Protein AF-A0A1S9CZ42-F1 (afdb_monomer_lite)

Secondary structure (DSSP, 8-state):
----EEEEE-BTTHHHH--HHHHHHHHTTT---HHHHHHHHHHHT--EEETTEEE---SS--TT-TTHHHHHHHHHHHHHHHHHHTT-EEEEETTEEEEEESSHHHHHHHHHHHHHHHHHHS-PPB-TTT-EEEE---S-----HHHHHHHHHHHHHHT-TT----HHHHHHHHHHHHHHHHHHHTT----TTHHHHHHHHHHHHHHHHHHH--SHHHHHHHHHHTT--HHHHHHHHH--S-HHHHTTSHHHHHHS-HHHHHHTTPPPHHHHHHHHTT--

Radius of gyration: 27.37 Å; chains: 1; bounding box: 54×50×71 Å

pLDDT: mean 89.76, std 6.37, range [54.25, 96.5]

Structure (mmCIF, N/CA/C/O backbone):
data_AF-A0A1S9CZ42-F1
#
_entry.id   AF-A0A1S9CZ42-F1
#
loop_
_atom_site.group_PDB
_atom_site.id
_atom_site.type_symbol
_atom_site.label_atom_id
_atom_site.label_alt_id
_atom_site.label_comp_id
_atom_site.label_asym_id
_atom_site.label_entity_id
_atom_site.label_seq_id
_atom_site.pdbx_PDB_ins_code
_atom_site.Cartn_x
_atom_site.Cartn_y
_atom_site.Cartn_z
_atom_site.occupancy
_atom_site.B_iso_or_equiv
_atom_site.auth_seq_id
_atom_site.auth_comp_id
_atom_site.auth_asym_id
_atom_site.auth_atom_id
_atom_site.pdbx_PDB_model_num
ATOM 1 N N . MET A 1 1 ? -21.550 24.509 8.557 1.00 54.25 1 MET A N 1
ATOM 2 C CA . MET A 1 1 ? -20.099 24.356 8.834 1.00 54.25 1 MET A CA 1
ATOM 3 C C . MET A 1 1 ? -19.725 22.879 8.760 1.00 54.25 1 MET A C 1
ATOM 5 O O . MET A 1 1 ? -20.242 22.100 9.554 1.00 54.25 1 MET A O 1
ATOM 9 N N . GLY A 1 2 ? -18.919 22.485 7.769 1.00 78.19 2 GLY A N 1
ATOM 10 C CA . GLY A 1 2 ? -18.516 21.085 7.559 1.00 78.19 2 GLY A CA 1
ATOM 11 C C . GLY A 1 2 ? -17.470 20.588 8.565 1.00 78.19 2 GLY A C 1
ATOM 12 O O . GLY A 1 2 ? -16.876 21.381 9.295 1.00 78.19 2 GLY A O 1
ATOM 13 N N . TYR A 1 3 ? -17.237 19.276 8.587 1.00 83.81 3 TYR A N 1
ATOM 14 C CA . TYR A 1 3 ? -16.175 18.646 9.372 1.00 83.81 3 TYR A CA 1
ATOM 15 C C . TYR A 1 3 ? -14.825 18.909 8.695 1.00 83.81 3 TYR A C 1
ATOM 17 O O . TYR A 1 3 ? -14.556 18.373 7.626 1.00 83.81 3 TYR A O 1
ATOM 25 N N . ARG A 1 4 ? -14.019 19.811 9.268 1.00 88.06 4 ARG A N 1
ATOM 26 C CA . ARG A 1 4 ? -12.732 20.265 8.696 1.00 88.06 4 ARG A CA 1
ATOM 27 C C . ARG A 1 4 ? -11.513 19.758 9.466 1.00 88.06 4 ARG A C 1
ATOM 29 O O . ARG A 1 4 ? -10.381 20.103 9.127 1.00 88.06 4 ARG A O 1
ATOM 36 N N . PHE A 1 5 ? -11.751 18.982 10.512 1.00 91.06 5 PHE A N 1
ATOM 37 C CA . PHE A 1 5 ? -10.736 18.418 11.381 1.00 91.06 5 PHE A CA 1
ATOM 38 C C . PHE A 1 5 ? -11.054 16.943 11.602 1.00 91.06 5 PHE A C 1
ATOM 40 O O . PHE A 1 5 ? -12.220 16.544 11.565 1.00 91.06 5 PHE A O 1
ATOM 47 N N . ALA A 1 6 ? -10.025 16.147 11.836 1.00 91.75 6 ALA A N 1
ATOM 48 C CA . ALA A 1 6 ? -10.154 14.750 12.190 1.00 91.75 6 ALA A CA 1
ATOM 49 C C . ALA A 1 6 ? -9.247 14.440 13.377 1.00 91.75 6 ALA A C 1
ATOM 51 O O . ALA A 1 6 ? -8.150 14.982 13.486 1.00 91.75 6 ALA A O 1
ATOM 52 N N . VAL A 1 7 ? -9.730 13.595 14.275 1.00 92.88 7 VAL A N 1
ATOM 53 C CA . VAL A 1 7 ? -8.924 12.967 15.313 1.00 92.88 7 VAL A CA 1
ATOM 54 C C . VAL A 1 7 ? -8.452 11.645 14.736 1.00 92.88 7 VAL A C 1
ATOM 56 O O . VAL A 1 7 ? -9.277 10.778 14.459 1.00 92.88 7 VAL A O 1
ATOM 59 N N . ASP A 1 8 ? -7.153 11.549 14.503 1.00 91.88 8 ASP A N 1
ATOM 60 C CA . ASP A 1 8 ? -6.461 10.344 14.064 1.00 91.88 8 ASP A CA 1
ATOM 61 C C . ASP A 1 8 ? -5.954 9.623 15.318 1.00 91.88 8 ASP A C 1
ATOM 63 O O . ASP A 1 8 ? -5.197 10.217 16.095 1.00 91.88 8 ASP A O 1
ATOM 67 N N . LEU A 1 9 ? -6.455 8.416 15.579 1.00 90.06 9 LEU A N 1
ATOM 68 C CA . LEU A 1 9 ? -6.114 7.597 16.743 1.00 90.06 9 LEU A CA 1
ATOM 69 C C . LEU A 1 9 ? -5.414 6.317 16.279 1.00 90.06 9 LEU A C 1
ATOM 71 O O . LEU A 1 9 ? -5.989 5.540 15.522 1.00 90.06 9 LEU A O 1
ATOM 75 N N . ASP A 1 10 ? -4.207 6.098 16.799 1.00 88.94 10 ASP A N 1
ATOM 76 C CA . ASP A 1 10 ? -3.369 4.916 16.559 1.00 88.94 10 ASP A CA 1
ATOM 77 C C . ASP A 1 10 ? -3.185 4.165 17.885 1.00 88.94 10 ASP A C 1
ATOM 79 O O . ASP A 1 10 ? -2.928 4.773 18.933 1.00 88.94 10 ASP A O 1
ATOM 83 N N . LEU A 1 11 ? -3.351 2.843 17.858 1.00 87.31 11 LEU A N 1
ATOM 84 C CA . LEU A 1 11 ? -3.197 1.977 19.026 1.00 87.31 11 LEU A CA 1
ATOM 85 C C . LEU A 1 11 ? -1.766 1.437 19.092 1.00 87.31 11 LEU A C 1
ATOM 87 O O . LEU A 1 11 ? -1.229 0.898 18.126 1.00 87.31 11 LEU A O 1
ATOM 91 N N . GLU A 1 12 ? -1.126 1.543 20.256 1.00 86.06 12 GLU A N 1
ATOM 92 C CA . GLU A 1 12 ? 0.259 1.105 20.399 1.00 86.06 12 GLU A CA 1
ATOM 93 C C . GLU A 1 12 ? 0.336 -0.423 20.460 1.00 86.06 12 GLU A C 1
ATOM 95 O O . GLU A 1 12 ? -0.157 -1.029 21.414 1.00 86.06 12 GLU A O 1
ATOM 100 N N . LYS A 1 13 ? 0.996 -1.039 19.466 1.00 83.19 13 LYS A N 1
ATOM 101 C CA . LYS A 1 13 ? 1.203 -2.497 19.386 1.00 83.19 13 LYS A CA 1
ATOM 102 C C . LYS A 1 13 ? -0.091 -3.265 19.668 1.00 83.19 13 LYS A C 1
ATOM 104 O O . LYS A 1 13 ? -0.129 -4.143 20.528 1.00 83.19 13 LYS A O 1
ATOM 109 N N . PHE A 1 14 ? -1.159 -2.894 18.960 1.00 84.94 14 PHE A N 1
ATOM 110 C CA . PHE A 1 14 ? -2.518 -3.355 19.232 1.00 84.94 14 PHE A CA 1
ATOM 111 C C . PHE A 1 14 ? -2.604 -4.870 19.457 1.00 84.94 14 PHE A C 1
ATOM 113 O O . PHE A 1 14 ? -3.040 -5.300 20.523 1.00 84.94 14 PHE A O 1
ATOM 120 N N . PHE A 1 15 ? -2.112 -5.669 18.505 1.00 84.69 15 PHE A N 1
ATOM 121 C CA . PHE A 1 15 ? -2.164 -7.129 18.588 1.00 84.69 15 PHE A CA 1
ATOM 122 C C . PHE A 1 15 ? -1.335 -7.710 19.735 1.00 84.69 15 PHE A C 1
ATOM 124 O O . PHE A 1 15 ? -1.683 -8.783 20.199 1.00 84.69 15 PHE A O 1
ATOM 131 N N . ASP A 1 16 ? -0.311 -7.025 20.240 1.00 85.31 16 ASP A N 1
ATOM 132 C CA . ASP A 1 16 ? 0.538 -7.533 21.329 1.00 85.31 16 ASP A CA 1
ATOM 133 C C . ASP A 1 16 ? -0.028 -7.189 22.715 1.00 85.31 16 ASP A C 1
ATOM 135 O O . ASP A 1 16 ? 0.375 -7.761 23.723 1.00 85.31 16 ASP A O 1
ATOM 139 N N . ARG A 1 17 ? -0.963 -6.233 22.786 1.00 86.62 17 ARG A N 1
ATOM 140 C CA . ARG A 1 17 ? -1.503 -5.700 24.048 1.00 86.62 17 ARG A CA 1
ATOM 141 C C . ARG A 1 17 ? -2.961 -6.065 24.309 1.00 86.62 17 ARG A C 1
ATOM 143 O O . ARG A 1 17 ? -3.532 -5.617 25.301 1.00 86.62 17 ARG A O 1
ATOM 150 N N . VAL A 1 18 ? -3.576 -6.877 23.450 1.00 88.44 18 VAL A N 1
ATOM 151 C CA . VAL A 1 18 ? -4.958 -7.335 23.651 1.00 88.44 18 VAL A CA 1
ATOM 152 C C . VAL A 1 18 ? -5.071 -8.151 24.938 1.00 88.44 18 VAL A C 1
ATOM 154 O O . VAL A 1 18 ? -4.461 -9.207 25.074 1.00 88.44 18 VAL A O 1
ATOM 157 N N . ASN A 1 19 ? -5.902 -7.703 25.876 1.00 90.38 19 ASN A N 1
ATOM 158 C CA . ASN A 1 19 ? -6.179 -8.466 27.086 1.00 90.38 19 ASN A CA 1
ATOM 159 C C . ASN A 1 19 ? -7.124 -9.647 26.785 1.00 90.38 19 ASN A C 1
ATOM 161 O O . ASN A 1 19 ? -8.234 -9.446 26.279 1.00 90.38 19 ASN A O 1
ATOM 165 N N . HIS A 1 20 ? -6.694 -10.872 27.111 1.00 90.12 20 HIS A N 1
ATOM 166 C CA . HIS A 1 20 ? -7.453 -12.095 26.816 1.00 90.12 20 HIS A CA 1
ATOM 167 C C . HIS A 1 20 ? -8.804 -12.135 27.521 1.00 90.12 20 HIS A C 1
ATOM 169 O O . HIS A 1 20 ? -9.788 -12.507 26.891 1.00 90.12 20 HIS A O 1
ATOM 175 N N . ASP A 1 21 ? -8.883 -11.728 28.786 1.00 90.44 21 ASP A N 1
ATOM 176 C CA . ASP A 1 21 ? -10.130 -11.786 29.555 1.00 90.44 21 ASP A CA 1
ATOM 177 C C . ASP A 1 21 ? -11.167 -10.812 29.002 1.00 90.44 21 ASP A C 1
ATOM 179 O O . ASP A 1 21 ? -12.329 -11.174 28.809 1.00 90.44 21 ASP A O 1
ATOM 183 N N . VAL A 1 22 ? -10.737 -9.585 28.683 1.00 92.25 22 VAL A N 1
ATOM 184 C CA . VAL A 1 22 ? -11.605 -8.574 28.062 1.00 92.25 22 VAL A CA 1
ATOM 185 C C . VAL A 1 22 ? -12.129 -9.094 26.726 1.00 92.25 22 VAL A C 1
ATOM 187 O O . VAL A 1 22 ? -13.339 -9.076 26.501 1.00 92.25 22 VAL A O 1
ATOM 190 N N . LEU A 1 23 ? -11.246 -9.608 25.865 1.00 92.50 23 LEU A N 1
ATOM 191 C CA . LEU A 1 23 ? -11.623 -10.163 24.566 1.00 92.50 23 LEU A CA 1
ATOM 192 C C . LEU A 1 23 ? -12.580 -11.356 24.709 1.00 92.50 23 LEU A C 1
ATOM 194 O O . LEU A 1 23 ? -13.637 -11.379 24.078 1.00 92.50 23 LEU A O 1
ATOM 198 N N . MET A 1 24 ? -12.253 -12.325 25.564 1.00 93.94 24 MET A N 1
ATOM 199 C CA . MET A 1 24 ? -13.070 -13.522 25.773 1.00 93.94 24 MET A CA 1
ATOM 200 C C . MET A 1 24 ? -14.442 -13.181 26.352 1.00 93.94 24 MET A C 1
ATOM 202 O O . MET A 1 24 ? -15.440 -13.760 25.921 1.00 93.94 24 MET A O 1
ATOM 206 N N . ALA A 1 25 ? -14.530 -12.186 27.240 1.00 93.38 25 ALA A N 1
ATOM 207 C CA . ALA A 1 25 ? -15.806 -11.676 27.729 1.00 93.38 25 ALA A CA 1
ATOM 208 C C . ALA A 1 25 ? -16.670 -11.092 26.598 1.00 93.38 25 ALA A C 1
ATOM 210 O O . ALA A 1 25 ? -17.892 -11.220 26.639 1.00 93.38 25 ALA A O 1
ATOM 211 N N . ARG A 1 26 ? -16.070 -10.476 25.566 1.00 93.94 26 ARG A N 1
ATOM 212 C CA . ARG A 1 26 ? -16.799 -9.986 24.379 1.00 93.94 26 ARG A CA 1
ATOM 213 C C . ARG A 1 26 ? -17.257 -11.116 23.471 1.00 93.94 26 ARG A C 1
ATOM 215 O O . ARG A 1 26 ? -18.418 -11.118 23.067 1.00 93.94 26 ARG A O 1
ATOM 222 N N . VAL A 1 27 ? -16.393 -12.094 23.209 1.00 94.25 27 VAL A N 1
ATOM 223 C CA . VAL A 1 27 ? -16.747 -13.283 22.416 1.00 94.25 27 VAL A CA 1
ATOM 224 C C . VAL A 1 27 ? -17.914 -14.035 23.072 1.00 94.25 27 VAL A C 1
ATOM 226 O O . VAL A 1 27 ? -18.896 -14.370 22.402 1.00 94.25 27 VAL A O 1
ATOM 229 N N . ALA A 1 28 ? -17.872 -14.201 24.397 1.00 94.88 28 ALA A N 1
ATOM 230 C CA . ALA A 1 28 ? -18.898 -14.893 25.177 1.00 94.88 28 ALA A CA 1
ATOM 231 C C . ALA A 1 28 ? -20.284 -14.215 25.153 1.00 94.88 28 ALA A C 1
ATOM 233 O O . ALA A 1 28 ? -21.290 -14.857 25.452 1.00 94.88 28 ALA A O 1
ATOM 234 N N . ARG A 1 29 ? -20.388 -12.937 24.749 1.00 94.56 29 ARG A N 1
ATOM 235 C CA . ARG A 1 29 ? -21.693 -12.263 24.576 1.00 94.56 29 ARG A CA 1
ATOM 236 C C . ARG A 1 29 ? -22.527 -12.873 23.450 1.00 94.56 29 ARG A C 1
ATOM 238 O O . ARG A 1 29 ? -23.751 -12.755 23.467 1.00 94.56 29 ARG A O 1
ATOM 245 N N . LYS A 1 30 ? -21.873 -13.458 22.444 1.00 93.81 30 LYS A N 1
ATOM 246 C CA . LYS A 1 30 ? -22.525 -14.032 21.257 1.00 93.81 30 LYS A CA 1
ATOM 247 C C . LYS A 1 30 ? -22.338 -15.542 21.167 1.00 93.81 30 LYS A C 1
ATOM 249 O O . LYS A 1 30 ? -23.269 -16.234 20.769 1.00 93.81 30 LYS A O 1
ATOM 254 N N . VAL A 1 31 ? -21.177 -16.055 21.564 1.00 93.62 31 VAL A N 1
ATOM 255 C CA . VAL A 1 31 ? -20.874 -17.489 21.554 1.00 93.62 31 VAL A CA 1
ATOM 256 C C . VAL A 1 31 ? -21.128 -18.066 22.943 1.00 93.62 31 VAL A C 1
ATOM 258 O O . VAL A 1 31 ? -20.457 -17.689 23.897 1.00 93.62 31 VAL A O 1
ATOM 261 N N . ARG A 1 32 ? -22.089 -18.990 23.058 1.00 93.94 32 ARG A N 1
ATOM 262 C CA . ARG A 1 32 ? -22.414 -19.676 24.326 1.00 93.94 32 ARG A CA 1
ATOM 263 C C . ARG A 1 32 ? -21.742 -21.043 24.479 1.00 93.94 32 ARG A C 1
ATOM 265 O O . ARG A 1 32 ? -21.732 -21.589 25.579 1.00 93.94 32 ARG A O 1
ATOM 272 N N . ASP A 1 33 ? -21.197 -21.595 23.396 1.00 96.50 33 ASP A N 1
ATOM 273 C CA . ASP A 1 33 ? -20.513 -22.887 23.414 1.00 96.50 33 ASP A CA 1
ATOM 274 C C . ASP A 1 33 ? -19.209 -22.805 24.223 1.00 96.50 33 ASP A C 1
ATOM 276 O O . ASP A 1 33 ? -18.236 -22.155 23.829 1.00 96.50 33 ASP A O 1
ATOM 280 N N . LYS A 1 34 ? -19.191 -23.503 25.362 1.00 94.06 34 LYS A N 1
ATOM 281 C CA . LYS A 1 34 ? -18.045 -23.556 26.273 1.00 94.06 34 LYS A CA 1
ATOM 282 C C . LYS A 1 34 ? -16.832 -24.253 25.653 1.00 94.06 34 LYS A C 1
ATOM 284 O O . LYS A 1 34 ? -15.707 -23.872 25.972 1.00 94.06 34 LYS A O 1
ATOM 289 N N . CYS A 1 35 ? -17.033 -25.239 24.777 1.00 95.19 35 CYS A N 1
ATOM 290 C CA . CYS A 1 35 ? -15.940 -25.952 24.119 1.00 95.19 35 CYS A CA 1
ATOM 291 C C . CYS A 1 35 ? -15.188 -25.014 23.171 1.00 95.19 35 CYS A C 1
ATOM 293 O O . CYS A 1 35 ? -13.964 -24.880 23.264 1.00 95.19 35 CYS A O 1
ATOM 295 N N . LEU A 1 36 ? -15.931 -24.290 22.329 1.00 94.00 36 LEU A N 1
ATOM 296 C CA . LEU A 1 36 ? -15.366 -23.306 21.410 1.00 94.00 36 LEU A CA 1
ATOM 297 C C . LEU A 1 36 ? -14.672 -22.158 22.156 1.00 94.00 36 LEU A C 1
ATOM 299 O O . LEU A 1 36 ? -13.548 -21.798 21.811 1.00 94.00 36 LEU A O 1
ATOM 303 N N . LEU A 1 37 ? -15.284 -21.623 23.218 1.00 94.19 37 LEU A N 1
ATOM 304 C CA . LEU A 1 37 ? -14.639 -20.607 24.061 1.00 94.19 37 LEU A CA 1
ATOM 305 C C . LEU A 1 37 ? -13.336 -21.133 24.687 1.00 94.19 37 LEU A C 1
ATOM 307 O O . LEU A 1 37 ? -12.324 -20.432 24.695 1.00 94.19 37 LEU A O 1
ATOM 311 N N . GLY A 1 38 ? -13.330 -22.383 25.157 1.00 92.88 38 GLY A N 1
ATOM 312 C CA . GLY A 1 38 ? -12.131 -23.042 25.673 1.00 92.88 38 GLY A CA 1
ATOM 313 C C . GLY A 1 38 ? -11.047 -23.237 24.608 1.00 92.88 38 GLY A C 1
ATOM 314 O O . GLY A 1 38 ? -9.859 -23.125 24.910 1.00 92.88 38 GLY A O 1
ATOM 315 N N . LEU A 1 39 ? -11.427 -23.504 23.356 1.00 92.88 39 LEU A N 1
ATOM 316 C CA . LEU A 1 39 ? -10.493 -23.606 22.235 1.00 92.88 39 LEU A CA 1
ATOM 317 C C . LEU A 1 39 ? -9.872 -22.248 21.888 1.00 92.88 39 LEU A C 1
ATOM 319 O O . LEU A 1 39 ? -8.650 -22.149 21.816 1.00 92.88 39 LEU A O 1
ATOM 323 N N . ILE A 1 40 ? -10.687 -21.200 21.741 1.00 91.19 40 ILE A N 1
ATOM 324 C CA . ILE A 1 40 ? -10.206 -19.840 21.445 1.00 91.19 40 ILE A CA 1
ATOM 325 C C . ILE A 1 40 ? -9.288 -19.347 22.569 1.00 91.19 40 ILE A C 1
ATOM 327 O O . ILE A 1 40 ? -8.209 -18.825 22.302 1.00 91.19 40 ILE A O 1
ATOM 331 N N . GLY A 1 41 ? -9.663 -19.574 23.830 1.00 89.75 41 GLY A N 1
ATOM 332 C CA . GLY A 1 41 ? -8.830 -19.203 24.972 1.00 89.75 41 GLY A CA 1
ATOM 333 C C . GLY A 1 41 ? -7.483 -19.933 24.995 1.00 89.75 41 GLY A C 1
ATOM 334 O O . GLY A 1 41 ? -6.461 -19.319 25.289 1.00 89.75 41 GLY A O 1
ATOM 335 N N . ARG A 1 42 ? -7.453 -21.231 24.656 1.00 88.69 42 ARG A N 1
ATOM 336 C CA . ARG A 1 42 ? -6.195 -21.985 24.506 1.00 88.69 42 ARG A CA 1
ATOM 337 C C . ARG A 1 42 ? -5.348 -21.461 23.351 1.00 88.69 42 ARG A C 1
ATOM 339 O O . ARG A 1 42 ? -4.139 -21.371 23.502 1.00 88.69 42 ARG A O 1
ATOM 346 N N . TYR A 1 43 ? -5.976 -21.086 22.240 1.00 88.38 43 TYR A N 1
ATOM 347 C CA . TYR A 1 43 ? -5.288 -20.512 21.087 1.00 88.38 43 TYR A CA 1
ATOM 348 C C . TYR A 1 43 ? -4.626 -19.166 21.412 1.00 88.38 43 TYR A C 1
ATOM 350 O O . TYR A 1 43 ? -3.491 -18.933 21.023 1.00 88.38 43 TYR A O 1
ATOM 358 N N . LEU A 1 44 ? -5.307 -18.297 22.164 1.00 86.38 44 LEU A N 1
ATOM 359 C CA . LEU A 1 44 ? -4.760 -17.001 22.585 1.00 86.38 44 LEU A CA 1
ATOM 360 C C . LEU A 1 44 ? -3.585 -17.129 23.560 1.00 86.38 44 LEU A C 1
ATOM 362 O O . LEU A 1 44 ? -2.650 -16.339 23.499 1.00 86.38 44 LEU A O 1
ATOM 366 N N . ARG A 1 45 ? -3.635 -18.133 24.440 1.00 86.81 45 ARG A N 1
ATOM 367 C CA . ARG A 1 45 ? -2.581 -18.441 25.418 1.00 86.81 45 ARG A CA 1
ATOM 368 C C . ARG A 1 45 ? -1.498 -19.370 24.879 1.00 86.81 45 ARG A C 1
ATOM 370 O O . ARG A 1 45 ? -0.592 -19.734 25.627 1.00 86.81 45 ARG A O 1
ATOM 377 N N . ALA A 1 46 ? -1.602 -19.791 23.620 1.00 82.75 46 ALA A N 1
ATOM 378 C CA . ALA A 1 46 ? -0.557 -20.569 22.986 1.00 82.75 46 ALA A CA 1
ATOM 379 C C . ALA A 1 46 ? 0.697 -19.691 22.938 1.00 82.75 46 ALA A C 1
ATOM 381 O O . ALA A 1 46 ? 0.700 -18.644 22.295 1.00 82.75 46 ALA A O 1
ATOM 382 N N . GLY A 1 47 ? 1.715 -20.095 23.697 1.00 78.12 47 GLY A N 1
ATOM 383 C CA . GLY A 1 47 ? 2.959 -19.352 23.816 1.00 78.12 47 GLY A CA 1
ATOM 384 C C . GLY A 1 47 ? 3.688 -19.197 22.483 1.00 78.12 47 GLY A C 1
ATOM 385 O O . GLY A 1 47 ? 3.387 -19.870 21.495 1.00 78.12 47 GLY A O 1
ATOM 386 N N . VAL A 1 48 ? 4.695 -18.332 22.479 1.00 79.50 48 VAL A N 1
ATOM 387 C CA . VAL A 1 48 ? 5.599 -18.154 21.340 1.00 79.50 48 VAL A CA 1
ATOM 388 C C . VAL A 1 48 ? 6.896 -18.918 21.583 1.00 79.50 48 VAL A C 1
ATOM 390 O O . VAL A 1 48 ? 7.437 -18.912 22.688 1.00 79.50 48 VAL A O 1
ATOM 393 N N . LEU A 1 49 ? 7.399 -19.587 20.547 1.00 78.50 49 L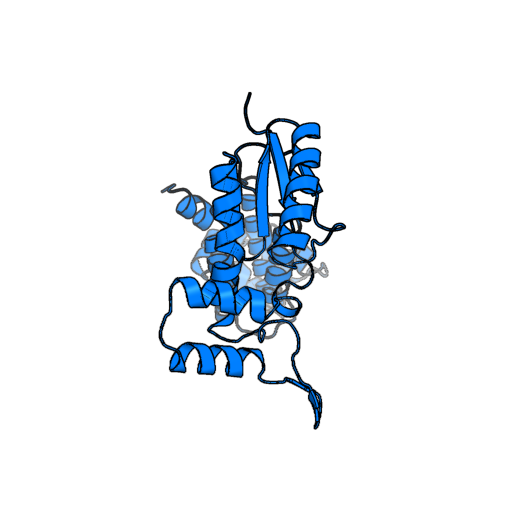EU A N 1
ATOM 394 C CA . LEU A 1 49 ? 8.712 -20.221 20.581 1.00 78.50 49 LEU A CA 1
ATOM 395 C C . LEU A 1 49 ? 9.772 -19.166 20.238 1.00 78.50 49 LEU A C 1
ATOM 397 O O . LEU A 1 49 ? 9.800 -18.660 19.115 1.00 78.50 49 LEU A O 1
ATOM 401 N N . VAL A 1 50 ? 10.625 -18.823 21.203 1.00 75.31 50 VAL A N 1
ATOM 402 C CA . VAL A 1 50 ? 11.745 -17.889 21.017 1.00 75.31 50 VAL A CA 1
ATOM 403 C C . VAL A 1 50 ? 13.043 -18.668 21.211 1.00 75.31 50 VAL A C 1
ATOM 405 O O . VAL A 1 50 ? 13.419 -18.997 22.335 1.00 75.31 50 VAL A O 1
ATOM 408 N N . GLY A 1 51 ? 13.709 -19.001 20.102 1.00 80.75 51 GLY A N 1
ATOM 409 C CA . GLY A 1 51 ? 14.795 -19.986 20.112 1.00 80.75 51 GLY A CA 1
ATOM 410 C C . GLY A 1 51 ? 14.238 -21.379 20.411 1.00 80.75 51 GLY A C 1
ATOM 411 O O . GLY A 1 51 ? 13.333 -21.824 19.713 1.00 80.75 51 GLY A O 1
ATOM 412 N N . ASP A 1 52 ? 14.728 -22.014 21.477 1.00 79.06 52 ASP A N 1
ATOM 413 C CA . ASP A 1 52 ? 14.273 -23.337 21.939 1.00 79.06 52 ASP A CA 1
ATOM 414 C C . ASP A 1 52 ? 13.337 -23.267 23.165 1.00 79.06 52 ASP A C 1
ATOM 416 O O . ASP A 1 52 ? 12.990 -24.292 23.750 1.00 79.06 52 ASP A O 1
ATOM 420 N N . ILE A 1 53 ? 12.920 -22.062 23.583 1.00 77.38 53 ILE A N 1
ATOM 421 C CA . ILE A 1 53 ? 12.118 -21.855 24.798 1.00 77.38 53 ILE A CA 1
ATOM 422 C C . ILE A 1 53 ? 10.709 -21.384 24.433 1.00 77.38 53 ILE A C 1
ATOM 424 O O . ILE A 1 53 ? 10.528 -20.400 23.713 1.00 77.38 53 ILE A O 1
ATOM 428 N N . I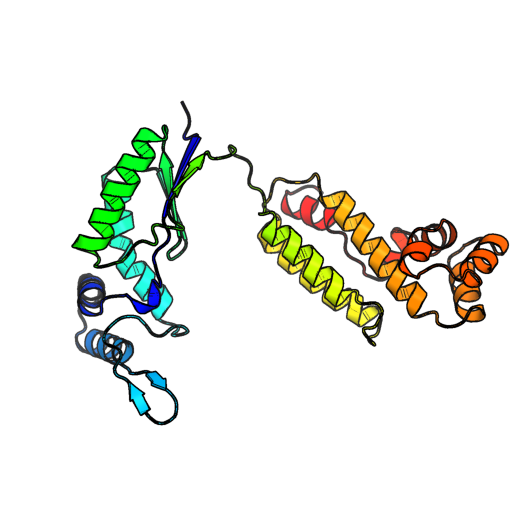LE A 1 54 ? 9.699 -22.070 24.978 1.00 77.06 54 ILE A N 1
ATOM 429 C CA . ILE A 1 54 ? 8.297 -21.650 24.893 1.00 77.06 54 ILE A CA 1
ATOM 430 C C . ILE A 1 54 ? 8.051 -20.577 25.955 1.00 77.06 54 ILE A C 1
ATOM 432 O O . ILE A 1 54 ? 8.114 -20.852 27.152 1.00 77.06 54 ILE A O 1
ATOM 436 N N . GLN A 1 55 ? 7.748 -19.358 25.519 1.00 77.94 55 GLN A N 1
ATOM 437 C CA . 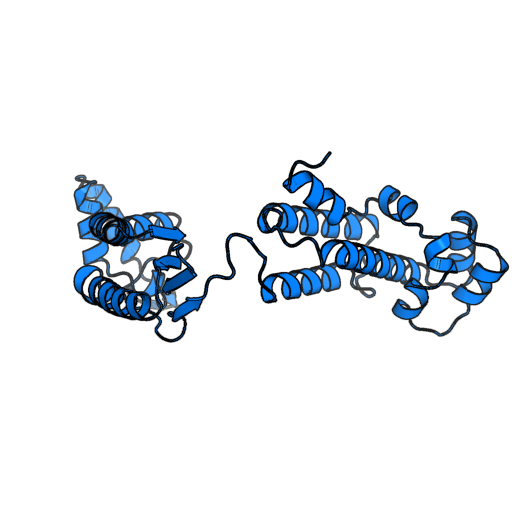GLN A 1 55 ? 7.348 -18.264 26.398 1.00 77.94 55 GLN A CA 1
ATOM 438 C C . GLN A 1 55 ? 5.826 -18.146 26.421 1.00 77.94 55 GLN A C 1
ATOM 440 O O . GLN A 1 55 ? 5.184 -18.108 25.371 1.00 77.94 55 GLN A O 1
ATOM 445 N N . ALA A 1 56 ? 5.242 -18.085 27.618 1.00 75.75 56 ALA A N 1
ATOM 446 C CA . ALA A 1 56 ? 3.808 -17.882 27.775 1.00 75.75 56 ALA A CA 1
ATOM 447 C C . ALA A 1 56 ? 3.392 -16.500 27.248 1.00 75.75 56 ALA A C 1
ATOM 449 O O . ALA A 1 56 ? 4.070 -15.498 27.471 1.00 75.75 56 ALA A O 1
ATOM 450 N N . THR A 1 57 ? 2.254 -16.447 26.559 1.00 77.81 57 THR A N 1
ATOM 451 C CA . THR A 1 57 ? 1.680 -15.200 26.050 1.00 77.81 57 THR A CA 1
ATOM 452 C C . THR A 1 57 ? 0.587 -14.737 27.005 1.00 77.81 57 THR A C 1
ATOM 454 O O . THR A 1 57 ? -0.531 -15.246 26.971 1.00 77.81 57 THR A O 1
ATOM 457 N N . GLU A 1 58 ? 0.921 -13.796 27.889 1.00 77.00 58 GLU A N 1
ATOM 458 C CA . GLU A 1 58 ? -0.026 -13.235 28.868 1.00 77.00 58 GLU A CA 1
ATOM 459 C C . GLU A 1 58 ? -0.960 -12.180 28.255 1.00 77.00 58 GLU A C 1
ATOM 461 O O . GLU A 1 58 ? -2.091 -11.992 28.705 1.00 77.00 58 GLU A O 1
ATOM 466 N N . LEU A 1 59 ? -0.492 -11.489 27.213 1.00 80.81 59 LEU A N 1
ATOM 467 C CA . LEU A 1 59 ? -1.227 -10.468 26.476 1.00 80.81 59 LEU A CA 1
ATOM 468 C C . LEU A 1 59 ? -1.014 -10.645 24.977 1.00 80.81 59 LEU A C 1
ATOM 470 O O . LEU A 1 59 ? 0.021 -11.130 24.525 1.00 80.81 59 LEU A O 1
ATOM 474 N N . GLY A 1 60 ? -2.004 -10.196 24.219 1.00 81.62 60 GLY A N 1
ATOM 475 C CA . GLY A 1 60 ? -1.963 -10.139 22.773 1.00 81.62 60 GLY A CA 1
ATOM 476 C C . GLY A 1 60 ? -2.623 -11.324 22.083 1.00 81.62 60 GLY A C 1
ATOM 477 O O . GLY A 1 60 ? -3.129 -12.258 22.694 1.00 81.62 60 GLY A O 1
ATOM 478 N N . THR A 1 61 ? -2.651 -11.268 20.765 1.00 81.94 61 THR A N 1
ATOM 479 C CA . THR A 1 61 ? -3.133 -12.331 19.891 1.00 81.94 61 THR A CA 1
ATOM 480 C C . THR A 1 61 ? -2.017 -12.665 18.907 1.00 81.94 61 THR A C 1
ATOM 482 O O . THR A 1 61 ? -1.357 -11.735 18.435 1.00 81.94 61 THR A O 1
ATOM 485 N N . PRO A 1 62 ? -1.818 -13.938 18.537 1.00 77.94 62 PRO A N 1
ATOM 486 C CA . PRO A 1 62 ? -0.743 -14.319 17.630 1.00 77.94 62 PRO A CA 1
ATOM 487 C C . PRO A 1 62 ? -0.861 -13.569 16.295 1.00 77.94 62 PRO A C 1
ATOM 489 O O . PRO A 1 62 ? -1.875 -13.669 15.589 1.00 77.94 62 PRO A O 1
ATOM 492 N N . GLN A 1 63 ? 0.174 -12.795 15.952 1.00 73.44 63 GLN A N 1
ATOM 493 C CA . GLN A 1 63 ? 0.249 -12.078 14.680 1.00 73.44 63 GLN A CA 1
ATOM 494 C C . GLN A 1 63 ? 0.400 -13.095 13.541 1.00 73.44 63 GLN A C 1
ATOM 496 O O . GLN A 1 63 ? 1.305 -13.923 13.550 1.00 73.44 63 GLN A O 1
ATOM 501 N N . GLY A 1 64 ? -0.514 -13.058 12.570 1.00 74.81 64 GLY A N 1
ATOM 502 C CA . GLY A 1 64 ? -0.578 -14.043 11.482 1.00 74.81 64 GLY A CA 1
ATOM 503 C C . GLY A 1 64 ? -1.546 -15.204 11.728 1.00 74.81 64 GLY A C 1
ATOM 504 O O . GLY A 1 64 ? -1.789 -15.993 10.817 1.00 74.81 64 GLY A O 1
ATOM 505 N N . GLY A 1 65 ? -2.162 -15.281 12.913 1.00 82.00 65 GLY A N 1
ATOM 506 C CA . GLY A 1 65 ? -3.288 -16.179 13.146 1.00 82.00 65 GLY A CA 1
ATOM 507 C C . GLY A 1 65 ? -4.500 -15.774 12.294 1.00 82.00 65 GLY A C 1
ATOM 508 O O . GLY A 1 65 ? -4.884 -14.603 12.325 1.00 82.00 65 GLY A O 1
ATOM 509 N N . PRO A 1 66 ? -5.157 -16.698 11.566 1.00 85.44 66 PRO A N 1
ATOM 510 C CA . PRO A 1 66 ? -6.306 -16.359 10.718 1.00 85.44 66 PRO A CA 1
ATOM 511 C C . PRO A 1 66 ? -7.495 -15.808 11.522 1.00 85.44 66 PRO A C 1
ATOM 513 O O . PRO A 1 66 ? -8.319 -15.072 10.985 1.00 85.44 66 PRO A O 1
ATOM 516 N N . LEU A 1 67 ? -7.573 -16.134 12.818 1.00 86.88 67 LEU A N 1
ATOM 517 C CA . LEU A 1 67 ? -8.637 -15.692 13.718 1.00 86.88 67 LEU A CA 1
ATOM 518 C C . LEU A 1 67 ? -8.368 -14.312 14.349 1.00 86.88 67 LEU A C 1
ATOM 520 O O . LEU A 1 67 ? -9.310 -13.610 14.722 1.00 86.88 67 LEU A O 1
ATOM 524 N N . SER A 1 68 ? -7.104 -13.893 14.447 1.00 87.00 68 SER A N 1
ATOM 525 C CA . SER A 1 68 ? -6.698 -12.668 15.150 1.00 87.00 68 SER A CA 1
ATOM 526 C C . SER A 1 68 ? -7.363 -11.392 14.596 1.00 87.00 68 SER A C 1
ATOM 528 O O . SER A 1 68 ? -7.860 -10.603 15.403 1.00 87.00 68 SER A O 1
ATOM 530 N N . PRO A 1 69 ? -7.497 -11.184 13.265 1.00 89.00 69 PRO A N 1
ATOM 531 C CA . PRO A 1 69 ? -8.194 -10.012 12.722 1.00 89.00 69 PRO A CA 1
ATOM 532 C C . PRO A 1 69 ? -9.688 -9.959 13.072 1.00 89.00 69 PRO A C 1
ATOM 534 O O . PRO A 1 69 ? -10.256 -8.879 13.237 1.00 89.00 69 PRO A O 1
ATOM 537 N N . LEU A 1 70 ? -10.348 -11.115 13.200 1.00 90.69 70 LEU A N 1
ATOM 538 C CA . LEU A 1 70 ? -11.754 -11.167 13.601 1.00 90.69 70 LEU A CA 1
ATOM 539 C C . LEU A 1 70 ? -11.907 -10.819 15.084 1.00 90.69 70 LEU A C 1
ATOM 541 O O . LEU A 1 70 ? -12.764 -10.015 15.444 1.00 90.69 70 LEU A O 1
ATOM 545 N N . LEU A 1 71 ? -11.049 -11.385 15.934 1.00 90.56 71 LEU A N 1
ATOM 546 C CA . LEU A 1 71 ? -11.034 -11.102 17.370 1.00 90.56 71 LEU A CA 1
ATOM 547 C C . LEU A 1 71 ? -10.752 -9.623 17.656 1.00 90.56 71 LEU A C 1
ATOM 549 O O . LEU A 1 71 ? -11.420 -9.025 18.498 1.00 90.56 71 LEU A O 1
ATOM 553 N N . ALA A 1 72 ? -9.838 -9.017 16.899 1.00 89.12 72 ALA A N 1
ATOM 554 C CA . ALA A 1 72 ? -9.579 -7.584 16.931 1.00 89.12 72 ALA A CA 1
ATOM 555 C C . ALA A 1 72 ? -10.851 -6.753 16.701 1.00 89.12 72 ALA A C 1
ATOM 557 O O . ALA A 1 72 ? -11.159 -5.845 17.472 1.00 89.12 72 ALA A O 1
ATOM 558 N N . ASN A 1 73 ? -11.627 -7.100 15.672 1.00 92.06 73 ASN A N 1
ATOM 559 C CA . ASN A 1 73 ? -12.879 -6.412 15.372 1.00 92.06 73 ASN A CA 1
ATOM 560 C C . ASN A 1 73 ? -13.952 -6.640 16.441 1.00 92.06 73 ASN A C 1
ATOM 562 O O . ASN A 1 73 ? -14.687 -5.708 16.746 1.00 92.06 73 ASN A O 1
ATOM 566 N N . ILE A 1 74 ? -14.024 -7.832 17.042 1.00 92.62 74 ILE A N 1
ATOM 567 C CA . ILE A 1 74 ? -14.948 -8.114 18.154 1.00 92.62 74 ILE A CA 1
ATOM 568 C C . ILE A 1 74 ? -14.609 -7.260 19.383 1.00 92.62 74 ILE A C 1
ATOM 570 O O . ILE A 1 74 ? -15.513 -6.776 20.061 1.00 92.62 74 ILE A O 1
ATOM 574 N N . LEU A 1 75 ? -13.322 -7.055 19.672 1.00 91.69 75 LEU A N 1
ATOM 575 C CA . LEU A 1 75 ? -12.891 -6.185 20.767 1.00 91.69 75 LEU A CA 1
ATOM 576 C C . LEU A 1 75 ? -13.269 -4.719 20.509 1.00 91.69 75 LEU A C 1
ATOM 578 O O . LEU A 1 75 ? -13.778 -4.045 21.404 1.00 91.69 75 LEU A O 1
ATOM 582 N N . LEU A 1 76 ? -13.026 -4.235 19.288 1.00 93.12 76 LEU A N 1
ATOM 583 C CA . LEU A 1 76 ? -13.255 -2.840 18.897 1.00 93.12 76 LEU A CA 1
ATOM 584 C C . LEU A 1 76 ? -14.726 -2.521 18.560 1.00 93.12 76 LEU A C 1
ATOM 586 O O . LEU A 1 76 ? -15.080 -1.351 18.455 1.00 93.12 76 LEU A O 1
ATOM 590 N N . ASP A 1 77 ? -15.608 -3.516 18.469 1.00 94.62 77 ASP A N 1
ATOM 591 C CA . ASP A 1 77 ? -17.055 -3.322 18.266 1.00 94.62 77 ASP A CA 1
ATOM 592 C C . ASP A 1 77 ? -17.701 -2.481 19.388 1.00 94.62 77 ASP A C 1
ATOM 594 O O . ASP A 1 77 ? -18.592 -1.667 19.146 1.00 94.62 77 ASP A O 1
ATOM 598 N N . ASP A 1 78 ? -17.211 -2.600 20.626 1.00 93.44 78 ASP A N 1
ATOM 599 C CA . ASP A 1 78 ? -17.677 -1.764 21.741 1.00 93.44 78 ASP A CA 1
ATOM 600 C C . ASP A 1 78 ? -17.293 -0.290 21.574 1.00 93.44 78 ASP A C 1
ATOM 602 O O . ASP A 1 78 ? -18.085 0.598 21.898 1.00 93.44 78 ASP A O 1
ATOM 606 N N . LEU A 1 79 ? -16.106 -0.028 21.022 1.00 93.38 79 LEU A N 1
ATOM 607 C CA . LEU A 1 79 ? -15.674 1.324 20.684 1.00 93.38 79 LEU A CA 1
ATOM 608 C C . LEU A 1 79 ? -16.575 1.919 19.600 1.00 93.38 79 LEU A C 1
ATOM 610 O O . LEU A 1 79 ? -17.027 3.054 19.744 1.00 93.38 79 LEU A O 1
ATOM 614 N N . ASP A 1 80 ? -16.879 1.152 18.552 1.00 94.88 80 ASP A N 1
ATOM 615 C CA . ASP A 1 80 ? -17.759 1.599 17.470 1.00 94.88 80 ASP A CA 1
ATOM 616 C C . ASP A 1 80 ? -19.153 1.954 17.997 1.00 94.88 80 ASP A C 1
ATOM 618 O O . ASP A 1 80 ? -19.687 3.022 17.686 1.00 94.88 80 ASP A O 1
ATOM 622 N N . LYS A 1 81 ? -19.724 1.099 18.853 1.00 94.88 81 LYS A N 1
ATOM 623 C CA . LYS A 1 81 ? -21.019 1.345 19.504 1.00 94.88 81 LYS A CA 1
ATOM 624 C C . LYS A 1 81 ? -20.995 2.591 20.376 1.00 94.88 81 LYS A C 1
ATOM 626 O O . LYS A 1 81 ? -21.946 3.370 20.352 1.00 94.88 81 LYS A O 1
ATOM 631 N N . GLU A 1 82 ? -19.916 2.814 21.120 1.00 94.06 82 GLU A N 1
ATOM 632 C CA . GLU A 1 82 ? -19.772 4.004 21.954 1.00 94.06 82 GLU A CA 1
ATOM 633 C C . GLU A 1 82 ? -19.664 5.284 21.110 1.00 94.06 82 GLU A C 1
ATOM 635 O O . GLU A 1 82 ? -20.295 6.297 21.426 1.00 94.06 82 GLU A O 1
ATOM 640 N N . LEU A 1 83 ? -18.923 5.246 19.999 1.00 94.44 83 LEU A N 1
ATOM 641 C CA . LEU A 1 83 ? -18.824 6.365 19.058 1.00 94.44 83 LEU A CA 1
ATOM 642 C C . LEU A 1 83 ? -20.172 6.673 18.392 1.00 94.44 83 LEU A C 1
ATOM 644 O O . LEU A 1 83 ? -20.544 7.846 18.283 1.00 94.44 83 LEU A O 1
ATOM 648 N N . GLN A 1 84 ? -20.920 5.636 18.001 1.00 95.19 84 GLN A N 1
ATOM 649 C CA . GLN A 1 84 ? -22.271 5.763 17.447 1.00 95.19 84 GLN A CA 1
ATOM 650 C C . GLN A 1 84 ? -23.245 6.353 18.468 1.00 95.19 84 GLN A C 1
ATOM 652 O O . GLN A 1 84 ? -23.946 7.316 18.158 1.00 95.19 84 GLN A O 1
ATOM 657 N N . ARG A 1 85 ? -23.242 5.843 19.706 1.00 95.56 85 ARG A N 1
ATOM 658 C CA . ARG A 1 85 ? -24.090 6.331 20.804 1.00 95.56 85 ARG A CA 1
ATOM 659 C C . ARG A 1 85 ? -23.852 7.811 21.104 1.00 95.56 85 ARG A C 1
ATOM 661 O O . ARG A 1 85 ? -24.786 8.536 21.429 1.00 95.56 85 ARG A O 1
ATOM 668 N N . ARG A 1 86 ? -22.606 8.276 20.971 1.00 92.75 86 ARG A N 1
ATOM 669 C CA . ARG A 1 86 ? -22.225 9.690 21.133 1.00 92.75 86 ARG A CA 1
ATOM 670 C C . ARG A 1 86 ? -22.487 10.554 19.892 1.00 92.75 86 ARG A C 1
ATOM 672 O O . ARG A 1 86 ? -22.256 11.761 19.942 1.00 92.75 86 ARG A O 1
ATOM 679 N N . GLY A 1 87 ? -22.952 9.967 18.789 1.00 92.88 87 GLY A N 1
ATOM 680 C CA . GLY A 1 87 ? -23.291 10.678 17.556 1.00 92.88 87 GLY A CA 1
ATOM 681 C C . GLY A 1 87 ? -22.082 11.188 16.766 1.00 92.88 87 GLY A C 1
ATOM 682 O O . GLY A 1 87 ? -22.199 12.170 16.026 1.00 92.88 87 GLY A O 1
ATOM 683 N N . TYR A 1 88 ? -20.908 10.568 16.919 1.00 93.50 88 TYR A N 1
ATOM 684 C CA . TYR A 1 88 ? -19.722 10.960 16.158 1.00 93.50 88 TYR A CA 1
ATOM 685 C C . TYR A 1 88 ? -19.738 10.394 14.735 1.00 93.50 88 TYR A C 1
ATOM 687 O O . TYR A 1 88 ? -20.214 9.294 14.474 1.00 93.50 88 TYR A O 1
ATOM 695 N N . ARG A 1 89 ? -19.175 11.160 13.794 1.00 92.31 89 ARG A N 1
ATOM 696 C CA . ARG A 1 89 ? -18.883 10.692 12.435 1.00 92.31 89 ARG A CA 1
ATOM 697 C C . ARG A 1 89 ? -17.474 10.117 12.450 1.00 92.31 89 ARG A C 1
ATOM 699 O O . ARG A 1 89 ? -16.540 10.864 12.728 1.00 92.31 89 ARG A O 1
ATOM 706 N N . PHE A 1 90 ? -17.313 8.833 12.171 1.00 94.00 90 PHE A N 1
ATOM 707 C CA . PHE A 1 90 ? -16.004 8.188 12.193 1.00 94.00 90 PHE A CA 1
ATOM 708 C C . PHE A 1 90 ? -15.866 7.167 11.065 1.00 94.00 90 PHE A C 1
ATOM 710 O O . PHE A 1 90 ? -16.859 6.738 10.478 1.00 94.00 90 PHE A O 1
ATOM 717 N N . ALA A 1 91 ? -14.625 6.806 10.773 1.00 92.12 91 ALA A N 1
ATOM 718 C CA . ALA A 1 91 ? -14.258 5.677 9.941 1.00 92.12 91 ALA A CA 1
ATOM 719 C C . ALA A 1 91 ? -13.206 4.871 10.703 1.00 92.12 91 ALA A C 1
ATOM 721 O O . ALA A 1 91 ? -12.249 5.448 11.216 1.00 92.12 91 ALA A O 1
ATOM 722 N N . ARG A 1 92 ? -13.399 3.556 10.791 1.00 92.19 92 ARG A N 1
ATOM 723 C CA . ARG A 1 92 ? -12.438 2.634 11.395 1.00 92.19 92 ARG A CA 1
ATOM 724 C C . ARG A 1 92 ? -12.013 1.610 10.357 1.00 92.19 92 ARG A C 1
ATOM 726 O O . ARG A 1 92 ? -12.863 1.050 9.665 1.00 92.19 92 ARG A O 1
ATOM 733 N N . TYR A 1 93 ? -10.715 1.365 10.265 1.00 87.12 93 TYR A N 1
ATOM 734 C CA . TYR A 1 93 ? -10.146 0.294 9.464 1.00 87.12 93 TYR A CA 1
ATOM 735 C C . TYR A 1 93 ? -9.148 -0.472 10.326 1.00 87.12 93 TYR A C 1
ATOM 737 O O . TYR A 1 93 ? -8.082 0.038 10.637 1.00 87.12 93 TYR A O 1
ATOM 745 N N . ALA A 1 94 ? -9.519 -1.688 10.736 1.00 85.19 94 ALA A N 1
ATOM 746 C CA . ALA A 1 94 ? -8.792 -2.436 11.762 1.00 85.19 94 ALA A CA 1
ATOM 747 C C . ALA A 1 94 ? -8.594 -1.591 13.042 1.00 85.19 94 ALA A C 1
ATOM 749 O O . ALA A 1 94 ? -9.585 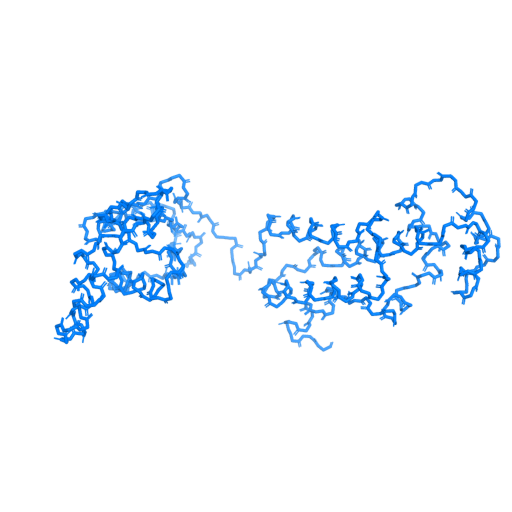-1.261 13.702 1.00 85.19 94 ALA A O 1
ATOM 750 N N . ASP A 1 95 ? -7.348 -1.275 13.383 1.00 81.12 95 ASP A N 1
ATOM 751 C CA . ASP A 1 95 ? -6.914 -0.457 14.515 1.00 81.12 95 ASP A CA 1
ATOM 752 C C . ASP A 1 95 ? -6.837 1.047 14.205 1.00 81.12 95 ASP A C 1
ATOM 754 O O . ASP A 1 95 ? -6.933 1.848 15.135 1.00 81.12 95 ASP A O 1
ATOM 758 N N . ASP A 1 96 ? -6.756 1.434 12.928 1.00 85.00 96 ASP A N 1
ATOM 759 C CA . ASP A 1 96 ? -6.772 2.837 12.509 1.00 85.00 96 ASP A CA 1
ATOM 760 C C . ASP A 1 96 ? -8.181 3.425 12.675 1.00 85.00 96 ASP A C 1
ATOM 762 O O . ASP A 1 96 ? -9.150 2.986 12.037 1.00 85.00 96 ASP A O 1
ATOM 766 N N . LEU A 1 97 ? -8.308 4.455 13.515 1.00 90.69 97 LEU A N 1
ATOM 767 C CA . LEU A 1 97 ? -9.575 5.128 13.786 1.00 90.69 97 LEU A CA 1
ATOM 768 C C . LEU A 1 97 ? -9.488 6.625 13.482 1.00 90.69 97 LEU A C 1
ATOM 770 O O . LEU A 1 97 ? -8.723 7.367 14.092 1.00 90.69 97 LEU A O 1
ATOM 774 N N . LEU A 1 98 ? -10.383 7.088 12.610 1.00 92.44 98 LEU A N 1
ATOM 775 C CA . LEU A 1 98 ? -10.518 8.490 12.241 1.00 92.44 98 LEU A CA 1
ATOM 776 C C . LEU A 1 98 ? -11.879 9.039 12.678 1.00 92.44 98 LEU A C 1
ATOM 778 O O . LEU A 1 98 ? -12.916 8.592 12.191 1.00 92.44 98 LEU A O 1
ATOM 782 N N . ILE A 1 99 ? -11.899 10.057 13.541 1.00 93.56 99 ILE A N 1
ATOM 783 C CA . ILE A 1 99 ? -13.135 10.714 14.002 1.00 93.56 99 ILE A CA 1
ATOM 784 C C . ILE A 1 99 ? -13.213 12.135 13.447 1.00 93.56 99 ILE A C 1
ATOM 786 O O . ILE A 1 99 ? -12.381 12.984 13.750 1.00 93.56 99 ILE A O 1
ATOM 790 N N . LEU A 1 100 ? -14.250 12.437 12.673 1.00 92.75 100 LEU A N 1
ATOM 791 C CA . LEU A 1 100 ? -14.454 13.746 12.061 1.00 92.75 100 LEU A CA 1
ATOM 792 C C . LEU A 1 100 ? -15.071 14.736 13.057 1.00 92.75 100 LEU A C 1
ATOM 794 O O . LEU A 1 100 ? -16.128 14.496 13.646 1.00 92.75 100 LEU A O 1
ATOM 798 N N . VAL A 1 101 ? -14.447 15.908 13.192 1.00 92.81 101 VAL A N 1
ATOM 799 C CA . VAL A 1 101 ? -14.870 16.983 14.102 1.00 92.81 101 VAL A CA 1
ATOM 800 C C . VAL A 1 101 ? -14.908 18.349 13.404 1.00 92.81 101 VAL A C 1
ATOM 802 O O . VAL A 1 101 ? -14.298 18.589 12.361 1.00 92.81 101 VAL A O 1
ATOM 805 N N . LYS A 1 102 ? -15.695 19.276 13.964 1.00 90.62 102 LYS A N 1
ATOM 806 C CA . LYS A 1 102 ? -15.896 20.619 13.387 1.00 90.62 102 LYS A CA 1
ATOM 807 C C . LYS A 1 102 ? -14.815 21.621 13.797 1.00 90.62 102 LYS A C 1
ATOM 809 O O . LYS A 1 102 ? -14.540 22.547 13.041 1.00 90.62 102 LYS A O 1
ATOM 814 N N . SER A 1 103 ? -14.222 21.448 14.979 1.00 91.00 103 SER A N 1
ATOM 815 C CA . SER A 1 103 ? -13.231 22.368 15.543 1.00 91.00 103 SER A CA 1
ATOM 816 C C . SER A 1 103 ? -12.068 21.604 16.189 1.00 91.00 103 SER A C 1
ATOM 818 O O . SER A 1 103 ? -12.287 20.491 16.679 1.00 91.00 103 SER A O 1
ATOM 820 N N . PRO A 1 104 ? -10.861 22.194 16.247 1.00 92.50 104 PRO A N 1
ATOM 821 C CA . PRO A 1 104 ? -9.701 21.549 16.857 1.00 92.50 104 PRO A CA 1
ATOM 822 C C . PRO A 1 104 ? -9.887 21.366 18.369 1.00 92.50 104 PRO A C 1
ATOM 824 O O . PRO A 1 104 ? -9.591 20.300 18.894 1.00 92.50 104 PRO A O 1
ATOM 827 N N . ARG A 1 105 ? -10.498 22.344 19.058 1.00 92.38 105 ARG A N 1
ATOM 828 C CA . ARG A 1 105 ? -10.834 22.241 20.492 1.00 92.38 105 ARG A CA 1
ATOM 829 C C . ARG A 1 105 ? -11.764 21.062 20.779 1.00 92.38 105 ARG A C 1
ATOM 831 O O . ARG A 1 105 ? -11.582 20.341 21.755 1.00 92.38 105 ARG A O 1
ATOM 838 N N . THR A 1 106 ? -12.765 20.848 19.920 1.00 92.31 106 THR A N 1
ATOM 839 C CA . THR A 1 106 ? -13.631 19.666 20.016 1.00 92.31 106 THR A CA 1
ATOM 840 C C . THR A 1 106 ? -12.834 18.388 19.777 1.00 92.31 106 THR A C 1
ATOM 842 O O . THR A 1 106 ? -13.064 17.417 20.487 1.00 92.31 106 THR A O 1
ATOM 845 N N . GLY A 1 107 ? -11.901 18.401 18.821 1.00 93.00 107 GLY A N 1
ATOM 846 C CA . GLY A 1 107 ? -11.003 17.283 18.541 1.00 93.00 107 GLY A CA 1
ATOM 847 C C . GLY A 1 107 ? -10.201 16.848 19.758 1.00 93.00 107 GLY A C 1
ATOM 848 O O . GLY A 1 107 ? -10.282 15.684 20.126 1.00 93.00 107 GLY A O 1
ATOM 849 N N . GLU A 1 108 ? -9.533 17.776 20.443 1.00 94.00 108 GLU A N 1
ATOM 850 C CA . GLU A 1 108 ? -8.735 17.444 21.635 1.00 94.00 108 GLU A CA 1
ATOM 851 C C . GLU A 1 108 ? -9.597 16.886 22.772 1.00 94.00 108 GLU A C 1
ATOM 853 O O . GLU A 1 108 ? -9.245 15.899 23.419 1.00 94.00 108 GLU A O 1
ATOM 858 N N . ARG A 1 109 ? -10.795 17.451 22.966 1.00 93.31 109 ARG A N 1
ATOM 859 C CA . ARG A 1 109 ? -11.755 16.931 23.949 1.00 93.31 109 ARG A CA 1
ATOM 860 C C . ARG A 1 109 ? -12.198 15.504 23.614 1.00 93.31 109 ARG A C 1
ATOM 862 O O . ARG A 1 109 ? -12.325 14.674 24.513 1.00 93.31 109 ARG A O 1
ATOM 869 N N . VAL A 1 110 ? -12.463 15.225 22.336 1.00 93.62 110 VAL A N 1
ATOM 870 C CA . VAL A 1 110 ? -12.845 13.886 21.866 1.00 93.62 110 VAL A CA 1
ATOM 871 C C . VAL A 1 110 ? -11.674 12.922 22.023 1.00 93.62 110 VAL A C 1
ATOM 873 O O . VAL A 1 110 ? -11.877 11.867 22.615 1.00 93.62 110 VAL A O 1
ATOM 876 N N . LYS A 1 111 ? -10.463 13.306 21.598 1.00 94.25 111 LYS A N 1
ATOM 877 C CA . LYS A 1 111 ? -9.232 12.520 21.761 1.00 94.25 111 LYS A CA 1
ATOM 878 C C . LYS A 1 111 ? -9.073 12.073 23.214 1.00 94.25 111 LYS A C 1
ATOM 880 O O . LYS A 1 111 ? -9.104 10.880 23.486 1.00 94.25 111 LYS A O 1
ATOM 885 N N . ALA A 1 112 ? -9.042 13.015 24.158 1.00 93.19 112 ALA A N 1
ATOM 886 C CA . ALA A 1 112 ? -8.873 12.707 25.579 1.00 93.19 112 ALA A CA 1
ATOM 887 C C . ALA A 1 112 ? -9.988 11.802 26.142 1.00 93.19 112 ALA A C 1
ATOM 889 O O . ALA A 1 112 ? -9.734 10.921 26.966 1.00 93.19 112 ALA A O 1
ATOM 890 N N . SER A 1 113 ? -11.234 12.006 25.703 1.00 93.75 113 SER A N 1
ATOM 891 C CA . SER A 1 113 ? -12.369 11.195 26.152 1.00 93.75 113 SER A CA 1
ATOM 892 C C . SER A 1 113 ? -12.314 9.760 25.623 1.00 93.75 113 SER A C 1
ATOM 894 O O . SER A 1 113 ? -12.586 8.827 26.381 1.00 93.75 113 SER A O 1
ATOM 896 N N . ILE A 1 114 ? -11.953 9.578 24.350 1.00 93.12 114 ILE A N 1
ATOM 897 C CA . ILE A 1 114 ? -11.858 8.260 23.716 1.00 93.12 114 ILE A CA 1
ATOM 898 C C . ILE A 1 114 ? -10.615 7.510 24.193 1.00 93.12 114 ILE A C 1
ATOM 900 O O . ILE A 1 114 ? -10.736 6.336 24.528 1.00 93.12 114 ILE A O 1
ATOM 904 N N . THR A 1 115 ? -9.469 8.178 24.354 1.00 92.56 115 THR A N 1
ATOM 905 C CA . THR A 1 115 ? -8.280 7.582 24.984 1.00 92.56 115 THR A CA 1
ATOM 906 C C . THR A 1 115 ? -8.620 7.030 26.368 1.00 92.56 115 THR A C 1
ATOM 908 O O . THR A 1 115 ? -8.327 5.877 26.668 1.00 92.56 115 THR A O 1
ATOM 911 N N . ARG A 1 116 ? -9.336 7.803 27.198 1.00 93.12 116 ARG A N 1
ATOM 912 C CA . ARG A 1 116 ? -9.768 7.337 28.524 1.00 93.12 116 ARG A CA 1
ATOM 913 C C . ARG A 1 116 ? -10.669 6.104 28.446 1.00 93.12 116 ARG A C 1
ATOM 915 O O . ARG A 1 116 ? -10.524 5.211 29.275 1.00 93.12 116 ARG A O 1
ATOM 922 N N . TYR A 1 117 ? -11.594 6.067 27.489 1.00 93.12 117 TYR A N 1
ATOM 923 C CA . TYR A 1 117 ? -12.478 4.920 27.281 1.00 93.12 117 TYR A CA 1
ATOM 924 C C . TYR A 1 117 ? -11.686 3.672 26.865 1.00 93.12 117 TYR A C 1
ATOM 926 O O . TYR A 1 117 ? -11.824 2.627 27.493 1.00 93.12 117 TYR A O 1
ATOM 934 N N . LEU A 1 118 ? -10.796 3.800 25.877 1.00 91.50 118 LEU A N 1
ATOM 935 C CA . LEU A 1 118 ? -9.931 2.716 25.404 1.00 91.50 118 LEU A CA 1
ATOM 936 C C . LEU A 1 118 ? -9.072 2.135 26.532 1.00 91.50 118 LEU A C 1
ATOM 938 O O . LEU A 1 118 ? -9.011 0.917 26.697 1.00 91.50 118 LEU A O 1
ATOM 942 N N . THR A 1 119 ? -8.462 2.996 27.346 1.00 90.88 119 THR A N 1
ATOM 943 C CA . THR A 1 119 ? -7.590 2.561 28.441 1.00 90.88 119 THR A CA 1
ATOM 944 C C . THR A 1 119 ? -8.358 1.954 29.611 1.00 90.88 119 THR A C 1
ATOM 946 O O . THR A 1 119 ? -7.883 0.988 30.200 1.00 90.88 119 THR A O 1
ATOM 949 N N . ARG A 1 120 ? -9.540 2.477 29.962 1.00 92.06 120 ARG A N 1
ATOM 950 C CA . ARG A 1 120 ? -10.303 1.972 31.118 1.00 92.06 120 ARG A CA 1
ATOM 951 C C . ARG A 1 120 ? -11.156 0.751 30.789 1.00 92.06 120 ARG A C 1
ATOM 953 O O . ARG A 1 120 ? -11.099 -0.230 31.520 1.00 92.06 120 ARG A O 1
ATOM 960 N N . GLU A 1 121 ? -11.916 0.802 29.698 1.00 89.69 121 GLU A N 1
ATOM 961 C CA . GLU A 1 121 ? -12.913 -0.225 29.368 1.00 89.69 121 GLU A CA 1
ATOM 962 C C . GLU A 1 121 ? -12.318 -1.373 28.552 1.00 89.69 121 GLU A C 1
ATOM 964 O O . GLU A 1 121 ? -12.626 -2.539 28.799 1.00 89.69 121 GLU A O 1
ATOM 969 N N . LEU A 1 122 ? -11.457 -1.053 27.580 1.00 88.12 122 LEU A N 1
ATOM 970 C CA . LEU A 1 122 ? -10.855 -2.050 26.686 1.00 88.12 122 LEU A CA 1
ATOM 971 C C . LEU A 1 122 ? -9.434 -2.451 27.104 1.00 88.12 122 LEU A C 1
ATOM 973 O O . LEU A 1 122 ? -8.883 -3.392 26.538 1.00 88.12 122 LEU A O 1
ATOM 977 N N . LYS A 1 123 ? -8.852 -1.770 28.103 1.00 90.75 123 LYS A N 1
ATOM 978 C CA . LYS A 1 123 ? -7.461 -1.949 28.559 1.00 90.75 123 LYS A CA 1
ATOM 979 C C . LYS A 1 123 ? -6.429 -1.808 27.431 1.00 90.75 123 LYS A C 1
ATOM 981 O O . LYS A 1 123 ? -5.396 -2.469 27.442 1.00 90.75 123 LYS A O 1
ATOM 986 N N . LEU A 1 124 ? -6.707 -0.937 26.460 1.00 90.00 124 LEU A N 1
ATOM 987 C CA . LEU A 1 124 ? -5.823 -0.663 25.328 1.00 90.00 124 LEU A CA 1
ATOM 988 C C . LEU A 1 124 ? -5.017 0.620 25.553 1.00 90.00 124 LEU A C 1
ATOM 990 O O . LEU A 1 124 ? -5.499 1.596 26.135 1.00 90.00 124 LEU A O 1
ATOM 994 N N . VAL A 1 125 ? -3.782 0.621 25.054 1.00 88.25 125 VAL A N 1
ATOM 995 C CA . VAL A 1 125 ? -2.884 1.777 25.121 1.00 88.25 125 VAL A CA 1
ATOM 996 C C . VAL A 1 125 ? -2.886 2.497 23.778 1.00 88.25 125 VAL A C 1
ATOM 998 O O . VAL A 1 125 ? -2.687 1.884 22.730 1.00 88.25 125 VAL A O 1
ATOM 1001 N N . VAL A 1 126 ? -3.115 3.807 23.818 1.00 88.94 126 VAL A N 1
ATOM 1002 C CA . VAL A 1 126 ? -3.091 4.677 22.638 1.00 88.94 126 VAL A CA 1
ATOM 1003 C C . VAL A 1 126 ? -1.670 5.178 22.407 1.00 88.94 126 VAL A C 1
ATOM 1005 O O . VAL A 1 126 ? -0.978 5.570 23.346 1.00 88.94 126 VAL A O 1
ATOM 1008 N N . ASN A 1 127 ? -1.241 5.202 21.151 1.00 89.75 127 ASN A N 1
ATOM 1009 C CA . ASN A 1 127 ? 0.031 5.780 20.758 1.00 89.75 127 ASN A CA 1
ATOM 1010 C C . ASN A 1 127 ? -0.087 7.306 20.679 1.00 89.75 127 ASN A C 1
ATOM 1012 O O . ASN A 1 127 ? -0.516 7.857 19.663 1.00 89.75 127 ASN A O 1
ATOM 1016 N N . GLU A 1 128 ? 0.300 8.006 21.743 1.00 85.75 128 GLU A N 1
ATOM 1017 C CA . GLU A 1 128 ? 0.182 9.469 21.820 1.00 85.75 128 GLU A CA 1
ATOM 1018 C C . GLU A 1 128 ? 1.042 10.219 20.794 1.00 85.75 128 GLU A C 1
ATOM 1020 O O . GLU A 1 128 ? 0.683 11.322 20.389 1.00 85.75 128 GLU A O 1
ATOM 1025 N N . GLN A 1 129 ? 2.151 9.629 20.334 1.00 83.44 129 GLN A N 1
ATOM 1026 C CA . GLN A 1 129 ? 3.028 10.262 19.341 1.00 83.44 129 GLN A CA 1
ATOM 1027 C C . GLN A 1 129 ? 2.409 10.251 17.942 1.00 83.44 129 GLN A C 1
ATOM 1029 O O . GLN A 1 129 ? 2.591 11.192 17.165 1.00 83.44 129 GLN A O 1
ATOM 1034 N N . LYS A 1 130 ? 1.683 9.181 17.611 1.00 84.25 130 LYS A N 1
ATOM 1035 C CA . LYS A 1 130 ? 0.998 9.048 16.324 1.00 84.25 130 LYS A CA 1
ATOM 1036 C C . LYS A 1 130 ? -0.418 9.613 16.343 1.00 84.25 130 LYS A C 1
ATOM 1038 O O . LYS A 1 130 ? -0.886 10.073 15.306 1.00 84.25 130 LYS A O 1
ATOM 1043 N N . SER A 1 131 ? -1.064 9.632 17.507 1.00 87.12 131 SER A N 1
ATOM 1044 C CA . SER A 1 131 ? -2.437 10.105 17.665 1.00 87.12 131 SER A CA 1
ATOM 1045 C C . SER A 1 131 ? -2.511 11.628 17.731 1.00 87.12 131 SER A C 1
ATOM 1047 O O . SER A 1 131 ? -1.963 12.256 18.641 1.00 87.12 131 SER A O 1
ATOM 1049 N N . ARG A 1 132 ? -3.237 12.256 16.807 1.00 92.00 132 ARG A N 1
ATOM 1050 C CA . ARG A 1 132 ? -3.244 13.721 16.651 1.00 92.00 132 ARG A CA 1
ATOM 1051 C C . ARG A 1 132 ? -4.546 14.255 16.074 1.00 92.00 132 ARG A C 1
ATOM 1053 O O . ARG A 1 132 ? -5.237 13.592 15.306 1.00 92.00 132 ARG A O 1
ATOM 1060 N N . VAL A 1 133 ? -4.846 15.509 16.402 1.00 91.12 133 VAL A N 1
ATOM 1061 C CA . VAL A 1 133 ? -5.918 16.267 15.753 1.00 91.12 133 VAL A CA 1
ATOM 1062 C C . VAL A 1 133 ? -5.350 16.944 14.511 1.00 91.12 133 VAL A C 1
ATOM 1064 O O . VAL A 1 133 ? -4.519 17.846 14.595 1.00 91.12 133 VAL A O 1
ATOM 1067 N N . VAL A 1 134 ? -5.799 16.510 13.339 1.00 89.88 134 VAL A N 1
ATOM 1068 C CA . VAL A 1 134 ? -5.328 17.008 12.044 1.00 89.88 134 VAL A CA 1
ATOM 1069 C C . VAL A 1 134 ? -6.407 17.808 11.338 1.00 89.88 134 VAL A C 1
ATOM 1071 O O . VAL A 1 134 ? -7.605 17.548 11.455 1.00 89.88 134 VAL A O 1
ATOM 1074 N N . LYS A 1 135 ? -5.984 18.802 10.560 1.00 88.19 135 LYS A N 1
ATOM 1075 C CA . LYS A 1 135 ? -6.875 19.503 9.638 1.00 88.19 135 LYS A CA 1
ATOM 1076 C C . LYS A 1 135 ? -7.081 18.632 8.402 1.00 88.19 135 LYS A C 1
ATOM 1078 O O . LYS A 1 135 ? -6.118 18.203 7.775 1.00 88.19 135 LYS A O 1
ATOM 1083 N N . THR A 1 136 ? -8.330 18.394 8.024 1.00 81.69 136 THR A N 1
ATOM 1084 C CA . THR A 1 136 ? -8.647 17.645 6.804 1.00 81.69 136 THR A CA 1
ATOM 1085 C C . THR A 1 136 ? -8.541 18.578 5.601 1.00 81.69 136 THR A C 1
ATOM 1087 O O . THR A 1 136 ? -9.145 19.655 5.604 1.00 81.69 136 THR A O 1
ATOM 1090 N N . ASN A 1 137 ? -7.847 18.161 4.543 1.00 68.12 137 ASN A N 1
ATOM 1091 C CA . ASN A 1 137 ? -7.635 18.962 3.329 1.00 68.12 137 ASN A CA 1
ATOM 1092 C C . ASN A 1 137 ? -8.856 19.013 2.378 1.00 68.12 137 ASN A C 1
ATOM 1094 O O . ASN A 1 137 ? -8.714 19.313 1.193 1.00 68.12 137 ASN A O 1
ATOM 1098 N N . GLY A 1 138 ? -10.064 18.771 2.895 1.00 62.66 138 GLY A N 1
ATOM 1099 C CA . GLY A 1 138 ? -11.307 18.734 2.122 1.00 62.66 138 GLY A CA 1
ATOM 1100 C C . GLY A 1 138 ? -11.630 17.349 1.554 1.00 62.66 138 GLY A C 1
ATOM 1101 O O . GLY A 1 138 ? -11.025 16.354 1.931 1.00 62.66 138 GLY A O 1
ATOM 1102 N N . THR A 1 139 ? -12.615 17.302 0.655 1.00 62.38 139 THR A N 1
ATOM 1103 C CA . THR A 1 139 ? -13.263 16.086 0.123 1.00 62.38 139 THR A CA 1
ATOM 1104 C C . THR A 1 139 ? -12.425 15.267 -0.860 1.00 62.38 139 THR A C 1
ATOM 1106 O O . THR A 1 139 ? -12.894 14.229 -1.308 1.00 62.38 139 THR A O 1
ATOM 1109 N N . LYS A 1 140 ? -11.221 15.725 -1.228 1.00 70.31 140 LYS A N 1
ATOM 1110 C CA . LYS A 1 140 ? -10.414 15.075 -2.269 1.00 70.31 140 LYS A CA 1
ATOM 1111 C C . LYS A 1 140 ? -9.461 14.055 -1.675 1.00 70.31 140 LYS A C 1
ATOM 1113 O O . LYS A 1 140 ? -8.579 14.424 -0.893 1.00 70.31 140 LYS A O 1
ATOM 1118 N N . LEU A 1 141 ? -9.593 12.805 -2.102 1.00 78.19 141 LEU A N 1
ATOM 1119 C CA . LEU A 1 141 ? -8.686 11.742 -1.699 1.00 78.19 141 LEU A CA 1
ATOM 1120 C C . LEU A 1 141 ? -7.371 11.899 -2.464 1.00 78.19 141 LEU A C 1
ATOM 1122 O O . LEU A 1 141 ? -7.356 12.038 -3.686 1.00 78.19 141 LEU A O 1
ATOM 1126 N N . ARG A 1 142 ? -6.250 11.899 -1.744 1.00 82.62 142 ARG A N 1
ATOM 1127 C CA . ARG A 1 142 ? -4.912 11.931 -2.341 1.00 82.62 142 ARG A CA 1
ATOM 1128 C C . ARG A 1 142 ? -4.071 10.827 -1.733 1.00 82.62 142 ARG A C 1
ATOM 1130 O O . ARG A 1 142 ? -4.128 10.611 -0.525 1.00 82.62 142 ARG A O 1
ATOM 1137 N N . TRP A 1 143 ? -3.262 10.165 -2.551 1.00 82.94 143 TRP A N 1
ATOM 1138 C CA . TRP A 1 143 ? -2.204 9.309 -2.024 1.00 82.94 143 TRP A CA 1
ATOM 1139 C C . TRP A 1 143 ? -1.179 10.130 -1.231 1.00 82.94 143 TRP A C 1
ATOM 1141 O O . TRP A 1 143 ? -0.974 11.317 -1.499 1.00 82.94 143 TRP A O 1
ATOM 1151 N N . SER A 1 144 ? -0.527 9.490 -0.261 1.00 85.50 144 SER A N 1
ATOM 1152 C CA . SER A 1 144 ? 0.528 10.119 0.532 1.00 85.50 144 SER A CA 1
ATOM 1153 C C . SER A 1 144 ? 1.812 10.308 -0.282 1.00 85.50 144 SER A C 1
ATOM 1155 O O . SER A 1 144 ? 2.091 9.566 -1.231 1.00 85.50 144 SER A O 1
ATOM 1157 N N . ASP A 1 145 ? 2.634 11.280 0.119 1.00 86.88 145 ASP A N 1
ATOM 1158 C CA . ASP A 1 145 ? 3.948 11.498 -0.498 1.00 86.88 145 ASP A CA 1
ATOM 1159 C C . ASP A 1 145 ? 4.863 10.278 -0.331 1.00 86.88 145 ASP A C 1
ATOM 1161 O O . ASP A 1 145 ? 5.622 9.945 -1.245 1.00 86.88 145 ASP A O 1
ATOM 1165 N N . GLN A 1 146 ? 4.730 9.563 0.792 1.00 88.75 146 GLN A N 1
ATOM 1166 C CA . GLN A 1 146 ? 5.436 8.309 1.046 1.00 88.75 146 GLN A CA 1
ATOM 1167 C C . GLN A 1 146 ? 5.024 7.221 0.047 1.00 88.75 146 GLN A C 1
ATOM 1169 O O . GLN A 1 146 ? 5.885 6.673 -0.636 1.00 88.75 146 GLN A O 1
ATOM 1174 N N . ALA A 1 147 ? 3.719 6.981 -0.140 1.00 88.88 147 ALA A N 1
ATOM 1175 C CA . ALA A 1 147 ? 3.233 5.997 -1.111 1.00 88.88 147 ALA A CA 1
ATOM 1176 C C . ALA A 1 147 ? 3.711 6.320 -2.538 1.00 88.88 147 ALA A C 1
ATOM 1178 O O . ALA A 1 147 ? 4.052 5.426 -3.318 1.00 88.88 147 ALA A O 1
ATOM 1179 N N . PHE A 1 148 ? 3.791 7.610 -2.880 1.00 90.25 148 PHE A N 1
ATOM 1180 C CA . PHE A 1 148 ? 4.341 8.050 -4.157 1.00 90.25 148 PHE A CA 1
ATOM 1181 C C . PHE A 1 148 ? 5.866 7.852 -4.262 1.00 90.25 148 PHE A C 1
ATOM 1183 O O . PHE A 1 148 ? 6.387 7.498 -5.328 1.00 90.25 148 PHE A O 1
ATOM 1190 N N . ALA A 1 149 ? 6.610 8.074 -3.178 1.00 91.31 149 ALA A N 1
ATOM 1191 C CA . ALA A 1 149 ? 8.039 7.790 -3.113 1.00 91.31 149 ALA A CA 1
ATOM 1192 C C . ALA A 1 149 ? 8.317 6.288 -3.278 1.00 91.31 149 ALA A C 1
ATOM 1194 O O . ALA A 1 149 ? 9.164 5.919 -4.101 1.00 91.31 149 ALA A O 1
ATOM 1195 N N . ASP A 1 150 ? 7.545 5.442 -2.597 1.00 93.38 150 ASP A N 1
ATOM 1196 C CA . ASP A 1 150 ? 7.631 3.983 -2.670 1.00 93.38 150 ASP A CA 1
ATOM 1197 C C . ASP A 1 150 ? 7.295 3.479 -4.072 1.00 93.38 150 ASP A C 1
ATOM 1199 O O . ASP A 1 150 ? 8.022 2.644 -4.619 1.00 93.38 150 ASP A O 1
ATOM 1203 N N . PHE A 1 151 ? 6.268 4.051 -4.710 1.00 93.75 151 PHE A N 1
ATOM 1204 C CA . PHE A 1 151 ? 5.946 3.775 -6.108 1.00 93.75 151 PHE A CA 1
ATOM 1205 C C . PHE A 1 151 ? 7.142 4.024 -7.028 1.00 93.75 151 PHE A C 1
ATOM 1207 O O . PHE A 1 151 ? 7.572 3.143 -7.782 1.00 93.75 151 PHE A O 1
ATOM 1214 N N . LYS A 1 152 ? 7.742 5.217 -6.936 1.00 94.06 152 LYS A N 1
ATOM 1215 C CA . LYS A 1 152 ? 8.937 5.552 -7.721 1.00 94.06 152 LYS A CA 1
ATOM 1216 C C . LYS A 1 152 ? 10.088 4.606 -7.392 1.00 94.06 152 LYS A C 1
ATOM 1218 O O . LYS A 1 152 ? 10.809 4.204 -8.303 1.00 94.06 152 LYS A O 1
ATOM 1223 N N . HIS A 1 153 ? 10.284 4.244 -6.128 1.00 94.75 153 HIS A N 1
ATOM 1224 C CA . HIS A 1 153 ? 11.339 3.321 -5.721 1.00 94.75 153 HIS A CA 1
ATOM 1225 C C . HIS A 1 153 ? 11.186 1.947 -6.396 1.00 94.75 153 HIS A C 1
ATOM 1227 O O . HIS A 1 153 ? 12.112 1.488 -7.068 1.00 94.75 153 HIS A O 1
ATOM 1233 N N . HIS A 1 154 ? 10.000 1.345 -6.336 1.00 95.31 154 HIS A N 1
ATOM 1234 C CA . HIS A 1 154 ? 9.721 0.049 -6.958 1.00 95.31 154 HIS A CA 1
ATOM 1235 C C . HIS A 1 154 ? 9.854 0.093 -8.481 1.00 95.31 154 HIS A C 1
ATOM 1237 O O . HIS A 1 154 ? 10.503 -0.771 -9.077 1.00 95.31 154 HIS A O 1
ATOM 1243 N N . VAL A 1 155 ? 9.329 1.137 -9.135 1.00 95.19 155 VAL A N 1
ATOM 1244 C CA . VAL A 1 155 ? 9.521 1.307 -10.583 1.00 95.19 155 VAL A CA 1
ATOM 1245 C C . VAL A 1 155 ? 11.009 1.409 -10.915 1.00 95.19 155 VAL A C 1
ATOM 1247 O O . VAL A 1 155 ? 11.447 0.818 -11.904 1.00 95.19 155 VAL A O 1
ATOM 1250 N N . ARG A 1 156 ? 11.823 2.098 -10.098 1.00 95.31 156 ARG A N 1
ATOM 1251 C CA . ARG A 1 156 ? 13.277 2.174 -10.313 1.00 95.31 156 ARG A CA 1
ATOM 1252 C C . ARG A 1 156 ? 13.947 0.808 -10.252 1.00 95.31 156 ARG A C 1
ATOM 1254 O O . ARG A 1 156 ? 14.782 0.555 -11.122 1.00 95.31 156 ARG A O 1
ATOM 1261 N N . GLN A 1 157 ? 13.578 -0.034 -9.287 1.00 94.81 157 GLN A N 1
ATOM 1262 C CA . GLN A 1 157 ? 14.098 -1.397 -9.161 1.00 94.81 157 GLN A CA 1
ATOM 1263 C C . GLN A 1 157 ? 13.728 -2.246 -10.386 1.00 94.81 157 GLN A C 1
ATOM 1265 O O . GLN A 1 157 ? 14.602 -2.815 -11.039 1.00 94.81 157 GLN A O 1
ATOM 1270 N N . LEU A 1 158 ? 12.449 -2.238 -10.780 1.00 94.94 158 LEU A N 1
ATOM 1271 C CA . LEU A 1 158 ? 11.947 -3.003 -11.931 1.00 94.94 158 LEU A CA 1
ATOM 1272 C C . LEU A 1 158 ? 12.510 -2.514 -13.273 1.00 94.94 158 LEU A C 1
ATOM 1274 O O . LEU A 1 158 ? 12.562 -3.256 -14.247 1.00 94.94 158 LEU A O 1
ATOM 1278 N N . THR A 1 159 ? 12.961 -1.266 -13.342 1.00 94.62 159 THR A N 1
ATOM 1279 C CA . THR A 1 159 ? 13.588 -0.678 -14.536 1.00 94.62 159 THR A CA 1
ATOM 1280 C C . THR A 1 159 ? 15.069 -0.376 -14.298 1.00 94.62 159 THR A C 1
ATOM 1282 O O . THR A 1 159 ? 15.630 0.595 -14.819 1.00 94.62 159 THR A O 1
ATOM 1285 N N . GLY A 1 160 ? 15.714 -1.198 -13.466 1.00 93.00 160 GLY A N 1
ATOM 1286 C CA . GLY A 1 160 ? 17.148 -1.145 -13.228 1.00 93.00 160 GLY A CA 1
ATOM 1287 C C . GLY A 1 160 ? 17.924 -1.475 -14.502 1.00 93.00 160 GLY A C 1
ATOM 1288 O O . GLY A 1 160 ? 17.759 -2.542 -15.088 1.00 93.00 160 GLY A O 1
ATOM 1289 N N . ARG A 1 161 ? 18.816 -0.572 -14.926 1.00 87.38 161 ARG A N 1
ATOM 1290 C CA . ARG A 1 161 ? 19.639 -0.757 -16.140 1.00 87.38 161 ARG A CA 1
ATOM 1291 C C . ARG A 1 161 ? 20.610 -1.939 -16.052 1.00 87.38 161 ARG A C 1
ATOM 1293 O O . ARG A 1 161 ? 21.010 -2.464 -17.083 1.00 87.38 161 ARG A O 1
ATOM 1300 N N . SER A 1 162 ? 21.004 -2.310 -14.836 1.00 87.69 162 SER A N 1
ATOM 1301 C CA . SER A 1 162 ? 21.914 -3.429 -14.562 1.00 87.69 162 SER A CA 1
ATOM 1302 C C . SER A 1 162 ? 21.166 -4.739 -14.303 1.00 87.69 162 SER A C 1
ATOM 1304 O O . SER A 1 162 ? 21.792 -5.753 -14.030 1.00 87.69 162 SER A O 1
ATOM 1306 N N . TRP A 1 163 ? 19.832 -4.732 -14.374 1.00 89.50 163 TRP A N 1
ATOM 1307 C CA . TRP A 1 163 ? 19.035 -5.930 -14.160 1.00 89.50 163 TRP A CA 1
ATOM 1308 C C . TRP A 1 163 ? 19.038 -6.791 -15.431 1.00 89.50 163 TRP A C 1
ATOM 1310 O O . TRP A 1 163 ? 18.466 -6.393 -16.447 1.00 89.50 163 TRP A O 1
ATOM 1320 N N . GLY A 1 164 ? 19.716 -7.939 -15.394 1.00 87.81 164 GLY A N 1
ATOM 1321 C CA . GLY A 1 164 ? 19.967 -8.816 -16.546 1.00 87.81 164 GLY A CA 1
ATOM 1322 C C . GLY A 1 164 ? 18.780 -9.687 -16.965 1.00 87.81 164 GLY A C 1
ATOM 1323 O O . GLY A 1 164 ? 18.906 -10.901 -17.012 1.00 87.81 164 GLY A O 1
ATOM 1324 N N . VAL A 1 165 ? 17.627 -9.084 -17.254 1.00 93.00 165 VAL A N 1
ATOM 1325 C CA . VAL A 1 165 ? 16.410 -9.797 -17.687 1.00 93.00 165 VAL A CA 1
ATOM 1326 C C . VAL A 1 165 ? 15.939 -9.341 -19.065 1.00 93.00 165 VAL A C 1
ATOM 1328 O O . VAL A 1 165 ? 16.259 -8.233 -19.509 1.00 93.00 165 VAL A O 1
ATOM 1331 N N . SER A 1 166 ? 15.133 -10.175 -19.728 1.00 93.81 166 SER A N 1
ATOM 1332 C CA . SER A 1 166 ? 14.517 -9.830 -21.012 1.00 93.81 166 SER A CA 1
ATOM 1333 C C . SER A 1 166 ? 13.557 -8.640 -20.882 1.00 93.81 166 SER A C 1
ATOM 1335 O O . SER A 1 166 ? 12.957 -8.398 -19.829 1.00 93.81 166 SER A O 1
ATOM 1337 N N . MET A 1 167 ? 13.379 -7.887 -21.972 1.00 94.56 167 MET A N 1
ATOM 1338 C CA . MET A 1 167 ? 12.462 -6.742 -21.971 1.00 94.56 167 MET A CA 1
ATOM 1339 C C . MET A 1 167 ? 11.001 -7.150 -21.807 1.00 94.56 167 MET A C 1
ATOM 1341 O O . MET A 1 167 ? 10.284 -6.469 -21.078 1.00 94.56 167 MET A O 1
ATOM 1345 N N . GLY A 1 168 ? 10.581 -8.275 -22.392 1.00 95.00 168 GLY A N 1
ATOM 1346 C CA . GLY A 1 168 ? 9.233 -8.812 -22.187 1.00 95.00 168 GLY A CA 1
ATOM 1347 C C . GLY A 1 168 ? 8.959 -9.113 -20.712 1.00 95.00 168 GLY A C 1
ATOM 1348 O O . GLY A 1 168 ? 7.968 -8.641 -20.157 1.00 95.00 168 GLY A O 1
ATOM 1349 N N . TYR A 1 169 ? 9.890 -9.792 -20.029 1.00 95.31 169 TYR A N 1
ATOM 1350 C CA . TYR A 1 169 ? 9.764 -10.064 -18.595 1.00 95.31 169 TYR A CA 1
ATOM 1351 C C . TYR A 1 169 ? 9.750 -8.775 -17.761 1.00 95.31 169 TYR A C 1
ATOM 1353 O O . TYR A 1 169 ? 8.908 -8.608 -16.875 1.00 95.31 169 TYR A O 1
ATOM 1361 N N . ARG A 1 170 ? 10.640 -7.823 -18.075 1.00 96.00 170 ARG A N 1
ATOM 1362 C CA . ARG A 1 170 ? 10.687 -6.508 -17.418 1.00 96.00 170 ARG A CA 1
ATOM 1363 C C . ARG A 1 170 ? 9.355 -5.766 -17.536 1.00 96.00 170 ARG A C 1
ATOM 1365 O O . ARG A 1 170 ? 8.847 -5.272 -16.530 1.00 96.00 170 ARG A O 1
ATOM 1372 N N . LEU A 1 171 ? 8.797 -5.689 -18.744 1.00 95.75 171 LEU A N 1
ATOM 1373 C CA . LEU A 1 171 ? 7.529 -5.007 -19.009 1.00 95.75 171 LEU A CA 1
ATOM 1374 C C . LEU A 1 171 ? 6.357 -5.725 -18.341 1.00 95.75 171 LEU A C 1
ATOM 1376 O O . LEU A 1 171 ? 5.538 -5.057 -17.718 1.00 95.75 171 LEU A O 1
ATOM 1380 N N . GLY A 1 172 ? 6.320 -7.059 -18.357 1.00 96.31 172 GLY A N 1
ATOM 1381 C CA . GLY A 1 172 ? 5.301 -7.838 -17.649 1.00 96.31 172 GLY A CA 1
ATOM 1382 C C . GLY A 1 172 ? 5.315 -7.603 -16.134 1.00 96.31 172 GLY A C 1
ATOM 1383 O O . GLY A 1 172 ? 4.274 -7.330 -15.531 1.00 96.31 172 GLY A O 1
ATOM 1384 N N . ARG A 1 173 ? 6.502 -7.626 -15.509 1.00 96.31 173 ARG A N 1
ATOM 1385 C CA . ARG A 1 173 ? 6.678 -7.336 -14.073 1.00 96.31 173 ARG A CA 1
ATOM 1386 C C . ARG A 1 173 ? 6.265 -5.909 -13.723 1.00 96.31 173 ARG A C 1
ATOM 1388 O O . ARG A 1 173 ? 5.545 -5.712 -12.744 1.00 96.31 173 ARG A O 1
ATOM 1395 N N . LEU A 1 174 ? 6.699 -4.935 -14.525 1.00 96.00 174 LEU A N 1
ATOM 1396 C CA . LEU A 1 174 ? 6.334 -3.531 -14.357 1.00 96.00 174 LEU A CA 1
ATOM 1397 C C . LEU A 1 174 ? 4.823 -3.328 -14.506 1.00 96.00 174 LEU A C 1
ATOM 1399 O O . LEU A 1 174 ? 4.215 -2.654 -13.680 1.00 96.00 174 LEU A O 1
ATOM 1403 N N . ALA A 1 175 ? 4.213 -3.946 -15.515 1.00 95.44 175 ALA A N 1
ATOM 1404 C CA . ALA A 1 175 ? 2.788 -3.836 -15.771 1.00 95.44 175 ALA A CA 1
ATOM 1405 C C . ALA A 1 175 ? 1.957 -4.411 -14.619 1.00 95.44 175 ALA A C 1
ATOM 1407 O O . ALA A 1 175 ? 1.012 -3.770 -14.168 1.00 95.44 175 ALA A O 1
ATOM 1408 N N . ARG A 1 176 ? 2.330 -5.586 -14.098 1.00 95.75 176 ARG A N 1
ATOM 1409 C CA . ARG A 1 176 ? 1.667 -6.189 -12.932 1.00 95.75 176 ARG A CA 1
ATOM 1410 C C . ARG A 1 176 ? 1.742 -5.281 -11.705 1.00 95.75 176 ARG A C 1
ATOM 1412 O O . ARG A 1 176 ? 0.728 -5.082 -11.046 1.00 95.75 176 ARG A O 1
ATOM 1419 N N . TYR A 1 177 ? 2.916 -4.709 -11.434 1.00 95.69 177 TYR A N 1
ATOM 1420 C CA . TYR A 1 177 ? 3.102 -3.782 -10.319 1.00 95.69 177 TYR A CA 1
ATOM 1421 C C . TYR A 1 177 ? 2.238 -2.524 -10.468 1.00 95.69 177 TYR A C 1
ATOM 1423 O O . TYR A 1 177 ? 1.465 -2.201 -9.572 1.00 95.69 177 TYR A O 1
ATOM 1431 N N . ILE A 1 178 ? 2.325 -1.849 -11.618 1.00 94.50 178 ILE A N 1
ATOM 1432 C CA . ILE A 1 178 ? 1.573 -0.617 -11.874 1.00 94.50 178 ILE A CA 1
ATOM 1433 C C . ILE A 1 178 ? 0.061 -0.879 -11.817 1.00 94.50 178 ILE A C 1
ATOM 1435 O O . ILE A 1 178 ? -0.653 -0.079 -11.225 1.00 94.50 178 ILE A O 1
ATOM 1439 N N . ARG A 1 179 ? -0.442 -1.991 -12.376 1.00 94.06 179 ARG A N 1
ATOM 1440 C CA . ARG A 1 179 ? -1.870 -2.348 -12.272 1.00 94.06 179 ARG A CA 1
ATOM 1441 C C . ARG A 1 179 ? -2.300 -2.554 -10.823 1.00 94.06 179 ARG A C 1
ATOM 1443 O O . ARG A 1 179 ? -3.310 -1.995 -10.426 1.00 94.06 179 ARG A O 1
ATOM 1450 N N . GLY A 1 180 ? -1.531 -3.309 -10.036 1.00 92.94 180 GLY A N 1
ATOM 1451 C CA . GLY A 1 180 ? -1.839 -3.521 -8.618 1.00 92.94 180 GLY A CA 1
ATOM 1452 C C . GLY A 1 180 ? -1.858 -2.211 -7.832 1.00 92.94 180 GLY A C 1
ATOM 1453 O O . GLY A 1 180 ? -2.799 -1.945 -7.092 1.00 92.94 180 GLY A O 1
ATOM 1454 N N . TRP A 1 181 ? -0.866 -1.351 -8.068 1.00 93.12 181 TRP A N 1
ATOM 1455 C CA . TRP A 1 181 ? -0.808 -0.035 -7.442 1.00 93.12 181 TRP A CA 1
ATOM 1456 C C . TRP A 1 181 ? -2.001 0.841 -7.846 1.00 93.12 181 TRP A C 1
ATOM 1458 O O . TRP A 1 181 ? -2.643 1.429 -6.984 1.00 93.12 181 TRP A O 1
ATOM 1468 N N . MET A 1 182 ? -2.358 0.872 -9.133 1.00 91.19 182 MET A N 1
ATOM 1469 C CA . MET A 1 182 ? -3.510 1.632 -9.629 1.00 91.19 182 MET A CA 1
ATOM 1470 C C . MET A 1 182 ? -4.857 1.069 -9.176 1.00 91.19 182 MET A C 1
ATOM 1472 O O . MET A 1 182 ? -5.791 1.842 -9.024 1.00 91.19 182 MET A O 1
ATOM 1476 N N . ASN A 1 183 ? -4.981 -0.233 -8.921 1.00 89.94 183 ASN A N 1
ATOM 1477 C CA . ASN A 1 183 ? -6.216 -0.792 -8.369 1.00 89.94 183 ASN A CA 1
ATOM 1478 C C . ASN A 1 183 ? -6.493 -0.273 -6.951 1.00 89.94 183 ASN A C 1
ATOM 1480 O O . ASN A 1 183 ? -7.645 -0.062 -6.597 1.00 89.94 183 ASN A O 1
ATOM 1484 N N . TYR A 1 184 ? -5.446 -0.048 -6.152 1.00 87.56 184 TYR A N 1
ATOM 1485 C CA . TYR A 1 184 ? -5.582 0.466 -4.789 1.00 87.56 184 TYR A CA 1
ATOM 1486 C C . TYR A 1 184 ? -5.613 2.001 -4.749 1.00 87.56 184 TYR A C 1
ATOM 1488 O O . TYR A 1 184 ? -6.519 2.612 -4.191 1.00 87.56 184 TYR A O 1
ATOM 1496 N N . PHE A 1 185 ? -4.633 2.647 -5.383 1.00 88.31 185 PHE A N 1
ATOM 1497 C CA . PHE A 1 185 ? -4.453 4.101 -5.346 1.00 88.31 185 PHE A CA 1
ATOM 1498 C C . PHE A 1 185 ? -5.211 4.848 -6.450 1.00 88.31 185 PHE A C 1
ATOM 1500 O O . PHE A 1 185 ? -5.205 6.079 -6.474 1.00 88.31 185 PHE A O 1
ATOM 1507 N N . GLY A 1 186 ? -5.877 4.135 -7.360 1.00 83.44 186 GLY A N 1
ATOM 1508 C CA . GLY A 1 186 ? -6.633 4.716 -8.469 1.00 83.44 186 GLY A CA 1
ATOM 1509 C C . GLY A 1 186 ? -7.876 5.492 -8.054 1.00 83.44 186 GLY A C 1
ATOM 1510 O O . GLY A 1 186 ? -8.381 6.227 -8.883 1.00 83.44 186 GLY A O 1
ATOM 1511 N N . ILE A 1 187 ? -8.325 5.387 -6.800 1.00 84.31 187 ILE A N 1
ATOM 1512 C CA . ILE A 1 187 ? -9.436 6.175 -6.226 1.00 84.31 187 ILE A CA 1
ATOM 1513 C C . ILE A 1 187 ? -8.996 7.626 -5.925 1.00 84.31 187 ILE A C 1
ATOM 1515 O O . ILE A 1 187 ? -9.806 8.502 -5.652 1.00 84.31 187 ILE A O 1
ATOM 1519 N N . SER A 1 188 ? -7.689 7.903 -5.949 1.00 83.75 188 SER A N 1
ATOM 1520 C CA . SER A 1 188 ? -7.138 9.237 -5.704 1.00 83.75 188 SER A CA 1
ATOM 1521 C C . SER A 1 188 ? -7.519 10.225 -6.813 1.00 83.75 188 SER A C 1
ATOM 1523 O O . SER A 1 188 ? -7.144 10.036 -7.974 1.00 83.75 188 SER A O 1
ATOM 1525 N N . ASP A 1 189 ? -8.104 11.363 -6.428 1.00 80.25 189 ASP A N 1
ATOM 1526 C CA . ASP A 1 189 ? -8.459 12.488 -7.310 1.00 80.25 189 ASP A CA 1
ATOM 1527 C C . ASP A 1 189 ? -7.226 13.250 -7.844 1.00 80.25 189 ASP A C 1
ATOM 1529 O O . ASP A 1 189 ? -7.328 14.257 -8.559 1.00 80.25 189 ASP A O 1
ATOM 1533 N N . TYR A 1 190 ? -6.022 12.851 -7.429 1.00 81.38 190 TYR A N 1
ATOM 1534 C CA . TYR A 1 190 ? -4.799 13.602 -7.675 1.00 81.38 190 TYR A CA 1
ATOM 1535 C C . TYR A 1 190 ? -4.159 13.284 -9.033 1.00 81.38 190 TYR A C 1
ATOM 1537 O O . TYR A 1 190 ? -3.189 12.537 -9.135 1.00 81.38 190 TYR A O 1
ATOM 1545 N N . TYR A 1 191 ? -4.671 13.925 -10.086 1.00 83.56 191 TYR A N 1
ATOM 1546 C CA . TYR A 1 191 ? -4.210 13.706 -11.462 1.00 83.56 191 TYR A CA 1
ATOM 1547 C C . TYR A 1 191 ? -2.858 14.356 -11.818 1.00 83.56 191 TYR A C 1
ATOM 1549 O O . TYR A 1 191 ? -2.132 13.843 -12.668 1.00 83.56 191 TYR A O 1
ATOM 1557 N N . ARG A 1 192 ? -2.486 15.483 -11.187 1.00 84.06 192 ARG A N 1
ATOM 1558 C CA . ARG A 1 192 ? -1.309 16.302 -11.572 1.00 84.06 192 ARG A CA 1
ATOM 1559 C C . ARG A 1 192 ? -0.007 15.513 -11.831 1.00 84.06 192 ARG A C 1
ATOM 1561 O O . ARG A 1 192 ? 0.591 15.739 -12.878 1.00 84.06 192 ARG A O 1
ATOM 1568 N N . PRO A 1 193 ? 0.442 14.593 -10.957 1.00 86.00 193 PRO A N 1
ATOM 1569 C CA . PRO A 1 193 ? 1.695 13.857 -11.169 1.00 86.00 193 PRO A CA 1
ATOM 1570 C C . PRO A 1 193 ? 1.596 12.737 -12.219 1.00 86.00 193 PRO A C 1
ATOM 1572 O O . PRO A 1 193 ? 2.618 12.200 -12.640 1.00 86.00 193 PRO A O 1
ATOM 1575 N N . ILE A 1 194 ? 0.396 12.345 -12.652 1.00 87.38 194 ILE A N 1
ATOM 1576 C CA . ILE A 1 194 ? 0.195 11.146 -13.477 1.00 87.38 194 ILE A CA 1
ATOM 1577 C C . ILE A 1 194 ? 0.863 11.256 -14.855 1.00 87.38 194 ILE A C 1
ATOM 1579 O O . ILE A 1 194 ? 1.598 10.334 -15.222 1.00 87.38 194 ILE A O 1
ATOM 1583 N N . PRO A 1 195 ? 0.710 12.359 -15.616 1.00 88.88 195 PRO A N 1
ATOM 1584 C CA . PRO A 1 195 ? 1.422 12.526 -16.883 1.00 88.88 195 PRO A CA 1
ATOM 1585 C C . PRO A 1 195 ? 2.951 12.491 -16.728 1.00 88.88 195 PRO A C 1
ATOM 1587 O O . PRO A 1 195 ? 3.651 11.942 -17.586 1.00 88.88 195 PRO A O 1
ATOM 1590 N N . GLU A 1 196 ? 3.475 13.039 -15.627 1.00 90.12 196 GLU A N 1
ATOM 1591 C CA . GLU A 1 196 ? 4.910 13.047 -15.332 1.00 90.12 196 GLU A CA 1
ATOM 1592 C C . GLU A 1 196 ? 5.436 11.644 -15.036 1.00 90.12 196 GLU A C 1
ATOM 1594 O O . GLU A 1 196 ? 6.481 11.259 -15.565 1.00 90.12 196 GLU A O 1
ATOM 1599 N N . ILE A 1 197 ? 4.695 10.855 -14.251 1.00 90.88 197 ILE A N 1
ATOM 1600 C CA . ILE A 1 197 ? 5.004 9.446 -13.980 1.00 90.88 197 ILE A CA 1
ATOM 1601 C C . ILE A 1 197 ? 5.106 8.667 -15.287 1.00 90.88 197 ILE A C 1
ATOM 1603 O O . ILE A 1 197 ? 6.042 7.892 -15.489 1.00 90.88 197 ILE A O 1
ATOM 1607 N N . ASP A 1 198 ? 4.157 8.889 -16.186 1.00 92.25 198 ASP A N 1
ATOM 1608 C CA . ASP A 1 198 ? 4.085 8.224 -17.476 1.00 92.25 198 ASP A CA 1
ATOM 1609 C C . ASP A 1 198 ? 5.301 8.565 -18.349 1.00 92.25 198 ASP A C 1
ATOM 1611 O O . ASP A 1 198 ? 5.974 7.682 -18.890 1.00 92.25 198 ASP A O 1
ATOM 1615 N N . SER A 1 199 ? 5.633 9.857 -18.435 1.00 93.31 199 SER A N 1
ATOM 1616 C CA . SER A 1 199 ? 6.814 10.348 -19.151 1.00 93.31 199 SER A CA 1
ATOM 1617 C C . SER A 1 199 ? 8.109 9.779 -18.564 1.00 93.31 199 SER A C 1
ATOM 1619 O O . SER A 1 199 ? 8.970 9.259 -19.285 1.00 93.31 199 SER A O 1
ATOM 1621 N N . TRP A 1 200 ? 8.224 9.804 -17.237 1.00 94.81 200 TRP A N 1
ATOM 1622 C CA . TRP A 1 200 ? 9.365 9.281 -16.501 1.00 94.81 200 TRP A CA 1
ATOM 1623 C C . TRP A 1 200 ? 9.532 7.770 -16.698 1.00 94.81 200 TRP A C 1
ATOM 1625 O O . TRP A 1 200 ? 10.641 7.305 -16.975 1.00 94.81 200 TRP A O 1
ATOM 1635 N N . THR A 1 201 ? 8.441 7.007 -16.645 1.00 94.50 201 THR A N 1
ATOM 1636 C CA . THR A 1 201 ? 8.438 5.550 -16.835 1.00 94.50 201 THR A CA 1
ATOM 1637 C C . THR A 1 201 ? 8.849 5.189 -18.260 1.00 94.50 201 THR A C 1
ATOM 1639 O O . THR A 1 201 ? 9.766 4.384 -18.447 1.00 94.50 201 THR A O 1
ATOM 1642 N N . ARG A 1 202 ? 8.279 5.859 -19.275 1.00 95.50 202 ARG A N 1
ATOM 1643 C CA . ARG A 1 202 ? 8.697 5.706 -20.681 1.00 95.50 202 ARG A CA 1
ATOM 1644 C C . ARG A 1 202 ? 10.186 5.973 -20.853 1.00 95.50 202 ARG A C 1
ATOM 1646 O O . ARG A 1 202 ? 10.894 5.179 -21.470 1.00 95.50 202 ARG A O 1
ATOM 1653 N N . ARG A 1 203 ? 10.699 7.050 -20.254 1.00 95.38 203 ARG A N 1
ATOM 1654 C CA . ARG A 1 203 ? 12.127 7.387 -20.304 1.00 95.38 203 ARG A CA 1
ATOM 1655 C C . ARG A 1 203 ? 13.008 6.306 -19.669 1.00 95.38 203 ARG A C 1
ATOM 1657 O O . ARG A 1 203 ? 14.056 5.970 -20.223 1.00 95.38 203 ARG A O 1
ATOM 1664 N N . ARG A 1 204 ? 12.594 5.715 -18.545 1.00 95.31 204 ARG A N 1
ATOM 1665 C CA . ARG A 1 204 ? 13.327 4.601 -17.915 1.00 95.31 204 ARG A CA 1
ATOM 1666 C C . ARG A 1 204 ? 13.352 3.351 -18.788 1.00 95.31 204 ARG A C 1
ATOM 1668 O O . ARG A 1 204 ? 14.396 2.708 -18.886 1.00 95.31 204 ARG A O 1
ATOM 1675 N N . ILE A 1 205 ? 12.254 3.041 -19.469 1.00 95.75 205 ILE A N 1
ATOM 1676 C CA . ILE A 1 205 ? 12.209 1.925 -20.419 1.00 95.75 205 ILE A CA 1
ATOM 1677 C C . ILE A 1 205 ? 13.086 2.198 -21.647 1.00 95.75 205 ILE A C 1
ATOM 1679 O O . ILE A 1 205 ? 13.853 1.321 -22.040 1.00 95.75 205 ILE A O 1
ATOM 1683 N N . ARG A 1 206 ? 13.094 3.423 -22.191 1.00 95.44 206 ARG A N 1
ATOM 1684 C CA . ARG A 1 206 ? 14.041 3.808 -23.257 1.00 95.44 206 ARG A CA 1
ATOM 1685 C C . ARG A 1 206 ? 15.491 3.613 -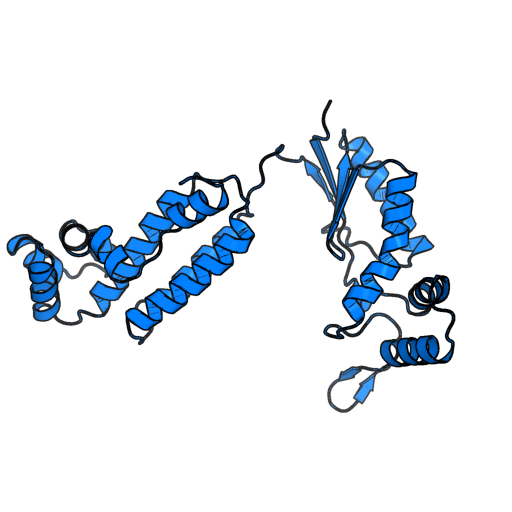22.829 1.00 95.44 206 ARG A C 1
ATOM 1687 O O . ARG A 1 206 ? 16.287 3.067 -23.582 1.00 95.44 206 ARG A O 1
ATOM 1694 N N . MET A 1 207 ? 15.835 4.015 -21.604 1.00 95.56 207 MET A N 1
ATOM 1695 C CA . MET A 1 207 ? 17.168 3.781 -21.038 1.00 95.56 207 MET A CA 1
ATOM 1696 C C . MET A 1 207 ? 17.506 2.281 -20.982 1.00 95.56 207 MET A C 1
ATOM 1698 O O . MET A 1 207 ? 18.641 1.902 -21.267 1.00 95.56 207 MET A O 1
ATOM 1702 N N . CYS A 1 208 ? 16.540 1.436 -20.625 1.00 95.06 208 CYS A N 1
ATOM 1703 C CA . CYS A 1 208 ? 16.710 -0.012 -20.568 1.00 95.06 208 CYS A CA 1
ATOM 1704 C C . CYS A 1 208 ? 17.007 -0.622 -21.947 1.00 95.06 208 CYS A C 1
ATOM 1706 O O . CYS A 1 208 ? 17.999 -1.338 -22.085 1.00 95.06 208 CYS A O 1
ATOM 1708 N N . TYR A 1 209 ? 16.215 -0.281 -22.970 1.00 94.50 209 TYR A N 1
ATOM 1709 C CA . TYR A 1 209 ? 16.483 -0.682 -24.357 1.00 94.50 209 TYR A CA 1
ATOM 1710 C C . TYR A 1 209 ? 17.842 -0.168 -24.839 1.00 94.50 209 TYR A C 1
ATOM 1712 O O . TYR A 1 209 ? 18.645 -0.923 -25.384 1.00 94.50 209 TYR A O 1
ATOM 1720 N N . TRP A 1 210 ? 18.154 1.097 -24.549 1.00 94.19 210 TRP A N 1
ATOM 1721 C CA . TRP A 1 210 ? 19.424 1.713 -24.925 1.00 94.19 210 TRP A CA 1
ATOM 1722 C C . TRP A 1 210 ? 20.641 1.013 -24.308 1.00 94.19 210 TRP A C 1
ATOM 1724 O O . TRP A 1 210 ? 21.696 0.926 -24.936 1.00 94.19 210 TRP A O 1
ATOM 1734 N N . LYS A 1 211 ? 20.506 0.510 -23.075 1.00 92.75 211 LYS A N 1
ATOM 1735 C CA . LYS A 1 211 ? 21.544 -0.282 -22.405 1.00 92.75 211 LYS A CA 1
ATOM 1736 C C . LYS A 1 211 ? 21.647 -1.695 -22.981 1.00 92.75 211 LYS A C 1
ATOM 1738 O O . LYS A 1 211 ? 22.762 -2.195 -23.114 1.00 92.75 211 LYS A O 1
ATOM 1743 N N . GLN A 1 212 ? 20.518 -2.317 -23.322 1.00 92.94 212 GLN A N 1
ATOM 1744 C CA . GLN A 1 212 ? 20.481 -3.638 -23.952 1.00 92.94 212 GLN A CA 1
ATOM 1745 C C . GLN A 1 212 ? 21.152 -3.625 -25.332 1.00 92.94 212 GLN A C 1
ATOM 1747 O O . GLN A 1 212 ? 21.854 -4.570 -25.687 1.00 92.94 212 GLN A O 1
ATOM 1752 N N . TRP A 1 213 ? 20.999 -2.542 -26.097 1.00 93.00 213 TRP A N 1
ATOM 1753 C CA . TRP A 1 213 ? 21.714 -2.330 -27.356 1.00 93.00 213 TRP A CA 1
ATOM 1754 C C . TRP A 1 213 ? 23.178 -1.959 -27.080 1.00 93.00 213 TRP A C 1
ATOM 1756 O O . TRP A 1 213 ? 23.589 -0.809 -27.216 1.00 93.00 213 TRP A O 1
ATOM 1766 N N . ARG A 1 214 ? 23.971 -2.942 -26.641 1.00 88.81 214 ARG A N 1
ATOM 1767 C CA . ARG A 1 214 ? 25.349 -2.753 -26.160 1.00 88.81 214 ARG A CA 1
ATOM 1768 C C . ARG A 1 214 ? 26.249 -2.055 -27.183 1.00 88.81 214 ARG A C 1
ATOM 1770 O O . ARG A 1 214 ? 26.979 -1.135 -26.819 1.00 88.81 214 ARG A O 1
ATOM 1777 N N . TRP A 1 215 ? 26.189 -2.477 -28.444 1.00 94.25 215 TRP A N 1
ATOM 1778 C CA . TRP A 1 215 ? 27.119 -2.052 -29.491 1.00 94.25 215 TRP A CA 1
ATOM 1779 C C . TRP A 1 215 ? 26.564 -0.913 -30.344 1.00 94.25 215 TRP A C 1
ATOM 1781 O O . TRP A 1 215 ? 25.373 -0.881 -30.656 1.00 94.25 215 TRP A O 1
ATOM 1791 N N . VAL A 1 216 ? 27.446 -0.014 -30.794 1.00 93.81 216 VAL A N 1
ATOM 1792 C CA . VAL A 1 216 ? 27.093 1.122 -31.670 1.00 93.81 216 VAL A CA 1
ATOM 1793 C C . VAL A 1 216 ? 26.349 0.640 -32.917 1.00 93.81 216 VAL A C 1
ATOM 1795 O O . VAL A 1 216 ? 25.279 1.158 -33.226 1.00 93.81 216 VAL A O 1
ATOM 1798 N N . ARG A 1 217 ? 26.854 -0.412 -33.578 1.00 95.00 217 ARG A N 1
ATOM 1799 C CA . ARG A 1 217 ? 26.218 -1.008 -34.767 1.00 95.00 217 ARG A CA 1
ATOM 1800 C C . ARG A 1 217 ? 24.780 -1.462 -34.484 1.00 95.00 217 ARG A C 1
ATOM 1802 O O . ARG A 1 217 ? 23.888 -1.194 -35.282 1.00 95.00 217 ARG A O 1
ATOM 1809 N N . THR A 1 218 ? 24.539 -2.083 -33.327 1.00 94.75 218 THR A N 1
ATOM 1810 C CA . THR A 1 218 ? 23.205 -2.533 -32.898 1.00 94.75 218 THR A CA 1
ATOM 1811 C C . THR A 1 218 ? 22.273 -1.356 -32.614 1.00 94.75 218 THR A C 1
ATOM 1813 O O . THR A 1 218 ? 21.128 -1.374 -33.052 1.00 94.75 218 THR A O 1
ATOM 1816 N N . LYS A 1 219 ? 22.759 -0.310 -31.930 1.00 94.75 219 LYS A N 1
ATOM 1817 C CA . LYS A 1 219 ? 21.973 0.907 -31.662 1.00 94.75 219 LYS A CA 1
ATOM 1818 C C . LYS A 1 219 ? 21.533 1.587 -32.954 1.00 94.75 219 LYS A C 1
ATOM 1820 O O . LYS A 1 219 ? 20.362 1.919 -33.087 1.00 94.75 219 LYS A O 1
ATOM 1825 N N . VAL A 1 220 ? 22.458 1.774 -33.898 1.00 95.00 220 VAL A N 1
ATOM 1826 C CA . VAL A 1 220 ? 22.160 2.405 -35.192 1.00 95.00 220 VAL A CA 1
ATOM 1827 C C . VAL A 1 220 ? 21.157 1.564 -35.974 1.00 95.00 220 VAL A C 1
ATOM 1829 O O . VAL A 1 220 ? 20.149 2.104 -36.415 1.00 95.00 220 VAL A O 1
ATOM 1832 N N . ARG A 1 221 ? 21.381 0.247 -36.081 1.00 96.31 221 ARG A N 1
ATOM 1833 C CA . ARG A 1 221 ? 20.462 -0.674 -36.766 1.00 96.31 221 ARG A CA 1
ATOM 1834 C C . ARG A 1 221 ? 19.046 -0.594 -36.197 1.00 96.31 221 ARG A C 1
ATOM 1836 O O . ARG A 1 221 ? 18.102 -0.427 -36.957 1.00 96.31 221 ARG A O 1
ATOM 1843 N N . ASN A 1 222 ? 18.909 -0.671 -34.874 1.00 95.75 222 ASN A N 1
ATOM 1844 C CA . ASN A 1 222 ? 17.600 -0.651 -34.227 1.00 95.75 222 ASN A CA 1
ATOM 1845 C C . ASN A 1 222 ? 16.923 0.718 -34.356 1.00 95.75 222 ASN A C 1
ATOM 1847 O O . ASN A 1 222 ? 15.737 0.772 -34.640 1.00 95.75 222 ASN A O 1
ATOM 1851 N N . LEU A 1 223 ? 17.655 1.828 -34.209 1.00 94.62 223 LEU A N 1
ATOM 1852 C CA . LEU A 1 223 ? 17.082 3.163 -34.412 1.00 94.62 223 LEU A CA 1
ATOM 1853 C C . LEU A 1 223 ? 16.615 3.392 -35.857 1.00 94.62 223 LEU A C 1
ATOM 1855 O O . LEU A 1 223 ? 15.553 3.976 -36.056 1.00 94.62 223 LEU A O 1
ATOM 1859 N N . LEU A 1 224 ? 17.381 2.925 -36.848 1.00 94.88 224 LEU A N 1
ATOM 1860 C CA . LEU A 1 224 ? 17.000 2.990 -38.262 1.00 94.88 224 LEU A CA 1
ATOM 1861 C C . LEU A 1 224 ? 15.746 2.157 -38.545 1.00 94.88 224 LEU A C 1
ATOM 1863 O O . LEU A 1 224 ? 14.826 2.654 -39.184 1.00 94.88 224 LEU A O 1
ATOM 1867 N N . ALA A 1 225 ? 15.682 0.930 -38.017 1.00 93.94 225 ALA A N 1
ATOM 1868 C CA . ALA A 1 225 ? 14.504 0.067 -38.136 1.00 93.94 225 ALA A CA 1
ATOM 1869 C C . ALA A 1 225 ? 13.249 0.687 -37.495 1.00 93.94 225 ALA A C 1
ATOM 1871 O O . ALA A 1 225 ? 12.133 0.404 -37.913 1.00 93.94 225 ALA A O 1
ATOM 1872 N N . LEU A 1 226 ? 13.436 1.557 -36.500 1.00 93.94 226 LEU A N 1
ATOM 1873 C CA . LEU A 1 226 ? 12.374 2.311 -35.838 1.00 93.94 226 LEU A CA 1
ATOM 1874 C C . LEU A 1 226 ? 12.097 3.687 -36.481 1.00 93.94 226 LEU A C 1
ATOM 1876 O O . LEU A 1 226 ? 11.379 4.493 -35.898 1.00 93.94 226 LEU A O 1
ATOM 1880 N N . GLY A 1 227 ? 12.675 3.991 -37.649 1.00 91.06 227 GLY A N 1
ATOM 1881 C CA . GLY A 1 227 ? 12.385 5.218 -38.404 1.00 91.06 227 GLY A CA 1
ATOM 1882 C C . GLY A 1 227 ? 13.178 6.462 -37.986 1.00 91.06 227 GLY A C 1
ATOM 1883 O O . GLY A 1 227 ? 12.860 7.575 -38.399 1.00 91.06 227 GLY A O 1
ATOM 1884 N N . THR A 1 228 ? 14.234 6.321 -37.179 1.00 92.12 228 THR A N 1
ATOM 1885 C CA . THR A 1 228 ? 15.121 7.454 -36.856 1.00 92.12 228 THR A CA 1
ATOM 1886 C C . THR A 1 228 ? 16.017 7.799 -38.044 1.00 92.12 228 THR A C 1
ATOM 1888 O O . THR A 1 228 ? 16.572 6.907 -38.681 1.00 92.12 228 THR A O 1
ATOM 1891 N N . SER A 1 229 ? 16.259 9.089 -38.302 1.00 94.06 229 SER A N 1
ATOM 1892 C CA . SER A 1 229 ? 17.176 9.504 -39.371 1.00 94.06 229 SER A CA 1
ATOM 1893 C C . SER A 1 229 ? 18.602 8.973 -39.157 1.00 94.06 229 SER A C 1
ATOM 1895 O O . SER A 1 229 ? 19.133 8.969 -38.040 1.00 94.06 229 SER A O 1
ATOM 1897 N N . LYS A 1 230 ? 19.263 8.560 -40.248 1.00 92.94 230 LYS A N 1
ATOM 1898 C CA . LYS A 1 230 ? 20.604 7.943 -40.220 1.00 92.94 230 LYS A CA 1
ATOM 1899 C C . LYS A 1 230 ? 21.638 8.799 -39.492 1.00 92.94 230 LYS A C 1
ATOM 1901 O O . LYS A 1 230 ? 22.353 8.296 -38.626 1.00 92.94 230 LYS A O 1
ATOM 1906 N N . ARG A 1 231 ? 21.675 10.103 -39.791 1.00 93.31 231 ARG A N 1
ATOM 1907 C CA . ARG A 1 231 ? 22.577 11.063 -39.137 1.00 93.31 231 ARG A CA 1
ATOM 1908 C C . ARG A 1 231 ? 22.367 11.071 -37.622 1.00 93.31 231 ARG A C 1
ATOM 1910 O O . ARG A 1 231 ? 23.319 10.916 -36.862 1.00 93.31 231 ARG A O 1
ATOM 1917 N N . GLN A 1 232 ? 21.118 11.200 -37.181 1.00 92.62 232 GLN A N 1
ATOM 1918 C CA . GLN A 1 232 ? 20.789 11.315 -35.765 1.00 92.62 232 GLN A CA 1
ATOM 1919 C C . GLN A 1 232 ? 21.023 9.997 -35.006 1.00 92.62 232 GLN A C 1
ATOM 1921 O O . GLN A 1 232 ? 21.482 10.020 -33.859 1.00 92.62 232 GLN A O 1
ATOM 1926 N N . ALA A 1 233 ? 20.767 8.855 -35.650 1.00 93.25 233 ALA A N 1
ATOM 1927 C CA . ALA A 1 233 ? 21.042 7.531 -35.101 1.00 93.25 233 ALA A CA 1
ATOM 1928 C C . ALA A 1 233 ? 22.542 7.322 -34.835 1.00 93.25 233 ALA A C 1
ATOM 1930 O O . ALA A 1 233 ? 22.912 6.906 -33.735 1.00 93.25 233 ALA A O 1
ATOM 1931 N N . ILE A 1 234 ? 23.404 7.674 -35.796 1.00 93.38 234 ILE A N 1
ATOM 1932 C CA . ILE A 1 234 ? 24.867 7.556 -35.672 1.00 93.38 234 ILE A CA 1
ATOM 1933 C C . ILE A 1 234 ? 25.398 8.467 -34.560 1.00 93.38 234 ILE A C 1
ATOM 1935 O O . ILE A 1 234 ? 26.070 7.986 -33.645 1.00 93.38 234 ILE A O 1
ATOM 1939 N N . LEU A 1 235 ? 25.039 9.757 -34.586 1.00 93.75 235 LEU A N 1
ATOM 1940 C CA . LEU A 1 235 ? 25.492 10.736 -33.588 1.00 93.75 235 LEU A CA 1
ATOM 1941 C C . LEU A 1 235 ? 25.119 10.318 -32.161 1.00 93.75 235 LEU A C 1
ATOM 1943 O O . LEU A 1 235 ? 25.914 10.437 -31.230 1.00 93.75 235 LEU A O 1
ATOM 1947 N N . THR A 1 236 ? 23.907 9.794 -31.983 1.00 93.44 236 THR A N 1
ATOM 1948 C CA . THR A 1 236 ? 23.423 9.390 -30.659 1.00 93.44 236 THR A CA 1
ATOM 1949 C C . THR A 1 236 ? 24.082 8.092 -30.197 1.00 93.44 236 THR A C 1
ATOM 1951 O O . THR A 1 236 ? 24.413 7.963 -29.019 1.00 93.44 236 THR A O 1
ATOM 1954 N N . ALA A 1 237 ? 24.312 7.138 -31.105 1.00 92.75 237 ALA A N 1
ATOM 1955 C CA . ALA A 1 237 ? 24.923 5.852 -30.783 1.00 92.75 237 ALA A CA 1
ATOM 1956 C C . ALA A 1 237 ? 26.402 5.961 -30.372 1.00 92.75 237 ALA A C 1
ATOM 1958 O O . ALA A 1 237 ? 26.819 5.208 -29.489 1.00 92.75 237 ALA A O 1
ATOM 1959 N N . LEU A 1 238 ? 27.153 6.889 -30.981 1.00 93.62 238 LEU A N 1
ATOM 1960 C CA . LEU A 1 238 ? 28.569 7.163 -30.689 1.00 93.62 238 LEU A CA 1
ATOM 1961 C C . LEU A 1 238 ? 28.790 8.008 -29.425 1.00 93.62 238 LEU A C 1
ATOM 1963 O O . LEU A 1 238 ? 29.902 8.072 -28.912 1.00 93.62 238 LEU A O 1
ATOM 1967 N N . SER A 1 239 ? 27.751 8.670 -28.919 1.00 93.56 239 SER A N 1
ATOM 1968 C CA . SER A 1 239 ? 27.883 9.580 -27.784 1.00 93.56 239 SER A CA 1
ATOM 1969 C C . SER A 1 239 ? 28.339 8.869 -26.502 1.00 93.56 239 SER A C 1
ATOM 1971 O O . SER A 1 239 ? 27.775 7.848 -26.107 1.00 93.56 239 SER A O 1
ATOM 1973 N N . SER A 1 240 ? 29.292 9.482 -25.794 1.00 90.56 240 SER A N 1
ATOM 1974 C CA . SER A 1 240 ? 29.777 9.064 -24.469 1.00 90.56 240 SER A CA 1
ATOM 1975 C C . SER A 1 240 ? 28.850 9.464 -23.312 1.00 90.56 240 SER A C 1
ATOM 1977 O O . SER A 1 240 ? 29.110 9.134 -22.154 1.00 90.56 240 SER A O 1
ATOM 1979 N N . LYS A 1 241 ? 27.753 10.182 -23.593 1.00 93.88 241 LYS A N 1
ATOM 1980 C CA . LYS A 1 241 ? 26.818 10.641 -22.558 1.00 93.88 241 LYS A CA 1
ATOM 1981 C C . LYS A 1 241 ? 26.111 9.458 -21.886 1.00 93.88 241 LYS A C 1
ATOM 1983 O O . LYS A 1 241 ? 25.908 8.395 -22.470 1.00 93.88 241 LYS A O 1
ATOM 1988 N N . SER A 1 242 ? 25.683 9.658 -20.639 1.00 93.12 242 SER A N 1
ATOM 1989 C CA . SER A 1 242 ? 25.061 8.597 -19.839 1.00 93.12 242 SER A CA 1
ATOM 1990 C C . SER A 1 242 ? 23.782 8.038 -20.480 1.00 93.12 242 SER A C 1
ATOM 1992 O O . SER A 1 242 ? 23.042 8.750 -21.159 1.00 93.12 242 SER A O 1
ATOM 1994 N N . TYR A 1 243 ? 23.450 6.771 -20.197 1.00 93.19 243 TYR A N 1
ATOM 1995 C CA . TYR A 1 243 ? 22.225 6.138 -20.714 1.00 93.19 243 TYR A CA 1
ATOM 1996 C C . TYR A 1 243 ? 20.952 6.935 -20.372 1.00 93.19 243 TYR A C 1
ATOM 1998 O O . TYR A 1 243 ? 20.037 7.040 -21.187 1.00 93.19 243 TYR A O 1
ATOM 2006 N N . TRP A 1 244 ? 20.902 7.538 -19.178 1.00 93.81 244 TRP A N 1
ATOM 2007 C CA . TRP A 1 244 ? 19.785 8.388 -18.761 1.00 93.81 244 TRP A CA 1
ATOM 2008 C C . TRP A 1 244 ? 19.719 9.692 -19.560 1.00 93.81 244 TRP A C 1
ATOM 2010 O O . TRP A 1 244 ? 18.626 10.149 -19.906 1.00 93.81 244 TRP A O 1
ATOM 2020 N N . HIS A 1 245 ? 20.866 10.290 -19.887 1.00 93.00 245 HIS A N 1
ATOM 2021 C CA . HIS A 1 245 ? 20.915 11.455 -20.767 1.00 93.00 245 HIS A CA 1
ATOM 2022 C C . HIS A 1 245 ? 20.467 11.098 -22.184 1.00 93.00 245 HIS A C 1
ATOM 2024 O O . HIS A 1 245 ? 19.638 11.798 -22.759 1.00 93.00 245 HIS A O 1
ATOM 2030 N N . LEU A 1 246 ? 20.951 9.979 -22.723 1.00 93.75 246 LEU A N 1
ATOM 2031 C CA . LEU A 1 246 ? 20.630 9.556 -24.084 1.00 93.75 246 LEU A CA 1
ATOM 2032 C C . LEU A 1 246 ? 19.157 9.171 -24.247 1.00 93.75 246 LEU A C 1
ATOM 2034 O O . LEU A 1 246 ? 18.584 9.482 -25.280 1.00 93.75 246 LEU A O 1
ATOM 2038 N N . SER A 1 247 ? 18.507 8.635 -23.208 1.00 91.56 247 SER A N 1
ATOM 2039 C CA . SER A 1 247 ? 17.078 8.262 -23.225 1.00 91.56 247 SER A CA 1
ATOM 2040 C C . SER A 1 247 ? 16.075 9.405 -23.460 1.00 91.56 247 SER A C 1
ATOM 2042 O O . SER A 1 247 ? 14.898 9.131 -23.694 1.00 91.56 247 SER A O 1
ATOM 2044 N N . LYS A 1 248 ? 16.509 10.672 -23.350 1.00 92.25 248 LYS A N 1
ATOM 2045 C CA . LYS A 1 248 ? 15.682 11.858 -23.647 1.00 92.25 248 LYS A CA 1
ATOM 2046 C C . LYS A 1 248 ? 16.037 12.528 -24.975 1.00 92.25 248 LYS A C 1
ATOM 2048 O O . LYS A 1 248 ? 15.447 13.550 -25.303 1.00 92.25 248 LYS A O 1
ATOM 2053 N N . THR A 1 249 ? 17.018 12.015 -25.713 1.00 91.88 249 THR A N 1
ATOM 2054 C CA . THR A 1 249 ? 17.451 12.630 -26.977 1.00 91.88 249 THR A CA 1
ATOM 2055 C C . THR A 1 249 ? 16.405 12.446 -28.066 1.00 91.88 249 THR A C 1
ATOM 2057 O O . THR A 1 249 ? 15.661 11.463 -28.043 1.00 91.88 249 THR A O 1
ATOM 2060 N N . LEU A 1 250 ? 16.394 13.356 -29.045 1.00 88.38 250 LEU A N 1
ATOM 2061 C CA . LEU A 1 250 ? 15.470 13.297 -30.175 1.00 88.38 250 LEU A CA 1
ATOM 2062 C C . LEU A 1 250 ? 15.514 11.927 -30.861 1.00 88.38 250 LEU A C 1
ATOM 2064 O O . LEU A 1 250 ? 14.472 11.312 -31.006 1.00 88.38 250 LEU A O 1
ATOM 2068 N N . ALA A 1 251 ? 16.709 11.392 -31.136 1.00 87.25 251 ALA A N 1
ATOM 2069 C CA . ALA A 1 251 ? 16.891 10.069 -31.748 1.00 87.25 251 ALA A CA 1
ATOM 2070 C C . ALA A 1 251 ? 16.161 8.949 -31.002 1.00 87.25 251 ALA A C 1
ATOM 2072 O O . ALA A 1 251 ? 15.502 8.104 -31.593 1.00 87.25 251 ALA A O 1
ATOM 2073 N N . THR A 1 252 ? 16.288 8.928 -29.673 1.00 88.38 252 THR A N 1
ATOM 2074 C CA . THR A 1 252 ? 15.628 7.902 -28.862 1.00 88.38 252 THR A CA 1
ATOM 2075 C C . THR A 1 252 ? 14.125 8.114 -28.765 1.00 88.38 252 THR A C 1
ATOM 2077 O O . THR A 1 252 ? 13.406 7.137 -28.599 1.00 88.38 252 THR A O 1
ATOM 2080 N N . GLN A 1 253 ? 13.643 9.357 -28.850 1.00 90.06 253 GLN A N 1
ATOM 2081 C CA . GLN A 1 253 ? 12.213 9.658 -28.811 1.00 90.06 253 GLN A CA 1
ATOM 2082 C C . GLN A 1 253 ? 11.530 9.391 -30.156 1.00 90.06 253 GLN A C 1
ATOM 2084 O O . GLN A 1 253 ? 10.406 8.898 -30.154 1.00 90.06 253 GLN A O 1
ATOM 2089 N N . THR A 1 254 ? 12.209 9.668 -31.273 1.00 89.25 254 THR A N 1
ATOM 2090 C CA . THR A 1 254 ? 11.710 9.399 -32.627 1.00 89.25 254 THR A CA 1
ATOM 2091 C C . THR A 1 254 ? 11.804 7.926 -32.994 1.00 89.25 254 THR A C 1
ATOM 2093 O O . THR A 1 254 ? 10.904 7.430 -33.650 1.00 89.25 254 THR A O 1
ATOM 2096 N N . GLY A 1 255 ? 12.834 7.207 -32.535 1.00 89.44 255 GLY A N 1
ATOM 2097 C CA . GLY A 1 255 ? 12.901 5.754 -32.694 1.00 89.44 255 GLY A CA 1
ATOM 2098 C C . GLY A 1 255 ? 11.979 5.021 -31.718 1.00 89.44 255 GLY A C 1
ATOM 2099 O O . GLY A 1 255 ? 11.045 4.333 -32.106 1.00 89.44 255 GLY A O 1
ATOM 2100 N N . MET A 1 256 ? 12.202 5.174 -30.410 1.00 93.38 256 MET A N 1
ATOM 2101 C CA . MET A 1 256 ? 11.354 4.538 -29.392 1.00 93.38 256 MET A CA 1
ATOM 2102 C C . MET A 1 256 ? 10.166 5.447 -29.055 1.00 93.38 256 MET A C 1
ATOM 2104 O O . MET A 1 256 ? 10.084 6.012 -27.951 1.00 93.38 256 MET A O 1
ATOM 2108 N N . THR A 1 257 ? 9.260 5.610 -30.019 1.00 94.50 257 THR A N 1
ATOM 2109 C CA . THR A 1 257 ? 8.048 6.429 -29.881 1.00 94.50 257 THR A CA 1
ATOM 2110 C C . THR A 1 257 ? 7.148 5.923 -28.751 1.00 94.50 257 THR A C 1
ATOM 2112 O O . THR A 1 257 ? 7.311 4.816 -28.230 1.00 94.50 257 THR A O 1
ATOM 2115 N N . ASN A 1 258 ? 6.199 6.754 -28.315 1.00 93.81 258 ASN A N 1
ATOM 2116 C CA . ASN A 1 258 ? 5.243 6.338 -27.285 1.00 93.81 258 ASN A CA 1
ATOM 2117 C C . ASN A 1 258 ? 4.373 5.168 -27.774 1.00 93.81 258 ASN A C 1
ATOM 2119 O O . ASN A 1 258 ? 4.131 4.243 -26.999 1.00 93.81 258 ASN A O 1
ATOM 2123 N N . ASP A 1 259 ? 3.983 5.175 -29.050 1.00 93.12 259 ASP A N 1
ATOM 2124 C CA . ASP A 1 259 ? 3.182 4.109 -29.659 1.00 93.12 259 ASP A CA 1
ATOM 2125 C C . ASP A 1 259 ? 3.976 2.818 -29.808 1.00 93.12 259 ASP A C 1
ATOM 2127 O O . ASP A 1 259 ? 3.464 1.743 -29.499 1.00 93.12 259 ASP A O 1
ATOM 2131 N N . TRP A 1 260 ? 5.261 2.913 -30.166 1.00 94.81 260 TRP A N 1
ATOM 2132 C CA . TRP A 1 260 ? 6.139 1.750 -30.172 1.00 94.81 260 TRP A CA 1
ATOM 2133 C C . TRP A 1 260 ? 6.292 1.161 -28.766 1.00 94.81 260 TRP A C 1
ATOM 2135 O O . TRP A 1 260 ? 6.128 -0.035 -28.568 1.00 94.81 260 TRP A O 1
ATOM 2145 N N . LEU A 1 261 ? 6.532 1.985 -27.742 1.00 94.62 261 LEU A N 1
ATOM 2146 C CA . LEU A 1 261 ? 6.607 1.486 -26.364 1.00 94.62 261 LEU A CA 1
ATOM 2147 C C . LEU A 1 261 ? 5.298 0.816 -25.917 1.00 94.62 261 LEU A C 1
ATOM 2149 O O . LEU A 1 261 ? 5.343 -0.202 -25.222 1.00 94.62 261 LEU A O 1
ATOM 2153 N N . LYS A 1 262 ? 4.149 1.363 -26.329 1.00 93.75 262 LYS A N 1
ATOM 2154 C CA . LYS A 1 262 ? 2.829 0.773 -26.085 1.00 93.75 262 LYS A CA 1
ATOM 2155 C C . LYS A 1 262 ? 2.688 -0.579 -26.790 1.00 93.75 262 LYS A C 1
ATOM 2157 O O . LYS A 1 262 ? 2.240 -1.527 -26.151 1.00 93.75 262 LYS A O 1
ATOM 2162 N N . SER A 1 263 ? 3.126 -0.700 -28.046 1.00 93.62 263 SER A N 1
ATOM 2163 C CA . SER A 1 263 ? 3.093 -1.967 -28.795 1.00 93.62 263 SER A CA 1
ATOM 2164 C C . SER A 1 263 ? 4.022 -3.031 -28.203 1.00 93.62 263 SER A C 1
ATOM 2166 O O . SER A 1 263 ? 3.699 -4.212 -28.240 1.00 93.62 263 SER A O 1
ATOM 2168 N N . GLN A 1 264 ? 5.123 -2.625 -27.559 1.00 93.00 264 GLN A N 1
ATOM 2169 C CA . GLN A 1 264 ? 5.976 -3.529 -26.774 1.00 93.00 264 GLN A CA 1
ATOM 2170 C C . GLN A 1 264 ? 5.332 -3.998 -25.452 1.00 93.00 264 GLN A C 1
ATOM 2172 O O . GLN A 1 264 ? 5.908 -4.833 -24.757 1.00 93.00 264 GLN A O 1
ATOM 2177 N N . GLY A 1 265 ? 4.169 -3.459 -25.067 1.00 91.81 265 GLY A N 1
ATOM 2178 C CA . GLY A 1 265 ? 3.446 -3.834 -23.848 1.00 91.81 265 GLY A CA 1
ATOM 2179 C C . GLY A 1 265 ? 3.668 -2.907 -22.649 1.00 91.81 265 GLY A C 1
ATOM 2180 O O . GLY A 1 265 ? 3.307 -3.268 -21.525 1.00 91.81 265 GLY A O 1
ATOM 2181 N N . LEU A 1 266 ? 4.250 -1.715 -22.840 1.00 94.12 266 LEU A N 1
ATOM 2182 C CA . LEU A 1 266 ? 4.313 -0.718 -21.770 1.00 94.12 266 LEU A CA 1
ATOM 2183 C C . LEU A 1 266 ? 2.923 -0.137 -21.503 1.00 94.12 266 LEU A C 1
ATOM 2185 O O . LEU A 1 266 ? 2.316 0.493 -22.368 1.00 94.12 266 LEU A O 1
ATOM 2189 N N . ILE A 1 267 ? 2.451 -0.297 -20.270 1.00 92.62 267 ILE A N 1
ATOM 2190 C CA . ILE A 1 267 ? 1.166 0.257 -19.852 1.00 92.62 267 ILE A CA 1
ATOM 2191 C C . ILE A 1 267 ? 1.284 1.729 -19.449 1.00 92.62 267 ILE A C 1
ATOM 2193 O O . ILE A 1 267 ? 2.317 2.166 -18.939 1.00 92.62 267 ILE A O 1
ATOM 2197 N N . SER A 1 268 ? 0.205 2.483 -19.662 1.00 92.31 268 SER A N 1
ATOM 2198 C CA . SER A 1 268 ? 0.088 3.883 -19.249 1.00 92.31 268 SER A CA 1
ATOM 2199 C C . SER A 1 268 ? -0.646 3.978 -17.913 1.00 92.31 268 SER A C 1
ATOM 2201 O O . SER A 1 268 ? -1.779 3.513 -17.781 1.00 92.31 268 SER A O 1
ATOM 2203 N N . VAL A 1 269 ? -0.008 4.617 -16.935 1.00 91.25 269 VAL A N 1
ATOM 2204 C CA . VAL A 1 269 ? -0.596 4.977 -15.638 1.00 91.25 269 VAL A CA 1
ATOM 2205 C C . VAL A 1 269 ? -1.769 5.931 -15.847 1.00 91.25 269 VAL A C 1
ATOM 2207 O O . VAL A 1 269 ? -2.802 5.779 -15.203 1.00 91.25 269 VAL A O 1
ATOM 2210 N N . ARG A 1 270 ? -1.653 6.858 -16.809 1.00 91.25 270 ARG A N 1
ATOM 2211 C CA . ARG A 1 270 ? -2.744 7.764 -17.194 1.00 91.25 270 ARG A CA 1
ATOM 2212 C C . ARG A 1 270 ? -3.983 7.002 -17.655 1.00 91.25 270 ARG A C 1
ATOM 2214 O O . ARG A 1 270 ? -5.069 7.285 -17.164 1.00 91.25 270 ARG A O 1
ATOM 2221 N N . ALA A 1 271 ? -3.819 6.037 -18.558 1.00 90.38 271 ALA A N 1
ATOM 2222 C CA . ALA A 1 271 ? -4.941 5.242 -19.056 1.00 90.38 271 ALA A CA 1
ATOM 2223 C C . ALA A 1 271 ? -5.616 4.432 -17.935 1.00 90.38 271 ALA A C 1
ATOM 2225 O O . ALA A 1 271 ? -6.839 4.346 -17.880 1.00 90.38 271 ALA A O 1
ATOM 2226 N N . LEU A 1 272 ? -4.829 3.875 -17.008 1.00 90.38 272 LEU A N 1
ATOM 2227 C CA . LEU A 1 272 ? -5.371 3.167 -15.845 1.00 90.38 272 LEU A CA 1
ATOM 2228 C C . LEU A 1 272 ? -6.132 4.095 -14.897 1.00 90.38 272 LEU A C 1
ATOM 2230 O O . LEU A 1 272 ? -7.182 3.713 -14.394 1.00 90.38 272 LEU A O 1
ATOM 2234 N N . TRP A 1 273 ? -5.623 5.304 -14.666 1.00 89.69 273 TRP A N 1
ATOM 2235 C CA . TRP A 1 273 ? -6.290 6.281 -13.809 1.00 89.69 273 TRP A CA 1
ATOM 2236 C C . TRP A 1 273 ? -7.611 6.753 -14.414 1.00 89.69 273 TRP A C 1
ATOM 2238 O O . TRP A 1 273 ? -8.617 6.802 -13.713 1.00 89.69 273 TRP A O 1
ATOM 2248 N N . MET A 1 274 ? -7.615 7.035 -15.722 1.00 89.12 274 MET A N 1
ATOM 2249 C CA . MET A 1 274 ? -8.825 7.385 -16.467 1.00 89.12 274 MET A CA 1
ATOM 2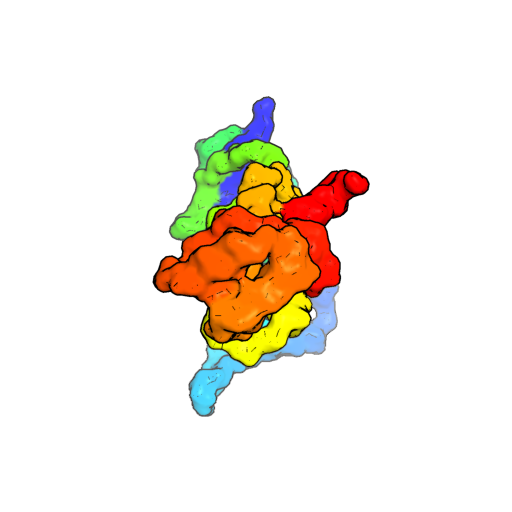250 C C . MET A 1 274 ? -9.890 6.299 -16.314 1.00 89.12 274 MET A C 1
ATOM 2252 O O . MET A 1 274 ? -11.006 6.591 -15.895 1.00 89.12 274 MET A O 1
ATOM 2256 N N . ARG A 1 275 ? -9.503 5.039 -16.538 1.00 88.62 275 ARG A N 1
ATOM 2257 C CA . ARG A 1 275 ? -10.391 3.888 -16.367 1.00 88.62 275 ARG A CA 1
ATOM 2258 C C . ARG A 1 275 ? -10.926 3.761 -14.938 1.00 88.62 275 ARG A C 1
ATOM 2260 O O . ARG A 1 275 ? -12.101 3.463 -14.768 1.00 88.62 275 ARG A O 1
ATOM 2267 N N . ALA A 1 276 ? -10.088 3.981 -13.922 1.00 86.19 276 ALA A N 1
ATOM 2268 C CA . ALA A 1 276 ? -10.506 3.920 -12.518 1.00 86.19 276 ALA A CA 1
ATOM 2269 C C . ALA A 1 276 ? -11.564 4.982 -12.165 1.00 86.19 276 ALA A C 1
ATOM 2271 O O . ALA A 1 276 ? -12.393 4.749 -11.294 1.00 86.19 276 ALA A O 1
ATOM 2272 N N . HIS A 1 277 ? -11.568 6.111 -12.877 1.00 85.50 277 HIS A N 1
ATOM 2273 C CA . HIS A 1 277 ? -12.540 7.193 -12.710 1.00 85.50 277 HIS A CA 1
ATOM 2274 C C . HIS A 1 277 ? -13.698 7.133 -13.720 1.00 85.50 277 HIS A C 1
ATOM 2276 O O . HIS A 1 277 ? -14.467 8.084 -13.827 1.00 85.50 277 HIS A O 1
ATOM 2282 N N . GLY A 1 278 ? -13.825 6.037 -14.477 1.00 84.31 278 GLY A N 1
ATOM 2283 C CA . GLY A 1 278 ? -14.908 5.854 -15.445 1.00 84.31 278 GLY A CA 1
ATOM 2284 C C . GLY A 1 278 ? -14.782 6.686 -16.724 1.00 84.31 278 GLY A C 1
ATOM 2285 O O . GLY A 1 278 ? -15.745 6.763 -17.481 1.00 84.31 278 GLY A O 1
ATOM 2286 N N . TYR A 1 279 ? -13.622 7.290 -16.994 1.00 82.06 279 TYR A N 1
ATOM 2287 C CA . TYR A 1 279 ? -13.361 7.921 -18.286 1.00 82.06 279 TYR A CA 1
ATOM 2288 C C . TYR A 1 279 ? -13.087 6.843 -19.340 1.00 82.06 279 TYR A C 1
ATOM 2290 O O . TYR A 1 279 ? -12.264 5.946 -19.116 1.00 82.06 279 TYR A O 1
ATOM 2298 N N . THR A 1 280 ? -13.782 6.947 -20.472 1.00 59.34 280 THR A N 1
ATOM 2299 C CA . THR A 1 280 ? -13.607 6.111 -21.665 1.00 59.34 280 THR A CA 1
ATOM 2300 C C . THR A 1 280 ? -12.442 6.569 -22.535 1.00 59.34 280 THR A C 1
ATOM 2302 O O . THR A 1 280 ? -12.144 7.786 -22.579 1.00 59.34 280 THR A O 1
#

Foldseek 3Di:
DFQFKKWKWAFDVLQLAFQLVLLLVLVCVPDVDPVVSVVVSCQQQQFDCDPNDGDTRRGGHDDPPPCRQVSLCSLCVVVVVVCVVVVWDWDDDRRIIMTTDRDQVVSVVVVVVSQVCCCPNRVTHIDPVRTGMGGHPPDFAADDPVLVVVLVVVLCVLLPLPPPDDLLVSQVVNVVSLLVSCVVRLSGPDCVCQVVVQVVSLLSSLLNVLSVQPALVSQLVQLVVQPADNVQSNVLSPDPDHSSVSSPDPSSCSRCPPVNCVVSNHDGSNVSSCVSVVHD

Sequence (280 aa):
MGYRFAVDLDLEKFFDRVNHDVLMARVARKVRDKCLLGLIGRYLRAGVLVGDIIQATELGTPQGGPLSPLLANILLDDLDKELQRRGYRFARYADDLLILVKSPRTGERVKASITRYLTRELKLVVNEQKSRVVKTNGTKLRWSDQAFADFKHHVRQLTGRSWGVSMGYRLGRLARYIRGWMNYFGISDYYRPIPEIDSWTRRRIRMCYWKQWRWVRTKVRNLLALGTSKRQAILTALSSKSYWHLSKTLATQTGMTNDWLKSQGLISVRALWMRAHGYT